Protein AF-A0A929ZGB5-F1 (afdb_monomer)

Sequence (263 aa):
GFGTADCIVISEDTLHIIDLKYGKGIKVEAEGNPQLRLYALGALAEFGVLYDVKHVKMTIFQPRLNHYSTAEMERADLEAWAAAEVVPAAQAADSGNGEFKPGEHCRWCRAKAICRARAEGNLALAQLEFKKAPELAPEEIAEILEKGKDLAAWVKDLEEWASAQLKAGEAVPGLKLVAGRGRRTFSDPEAAATTATLAGFDAFEQKPRSLSALEKAMGKKKFSEILGCFVTKTTGEPQLVAASDPRQAWNPVTPESEFTKEN

Foldseek 3Di:
DDDDFPDWDDDAQEIETEHEDADQPDDDAFPPDVNQLVVVVVCCVVCVVVHNHFKYKYWYDHVNVVDIHIDMDTPVVSVVCCVPPVVVQVVCVVVVNHDDDDDPCLVVDPCSLPDPVNVVVLVVVVVPDDDDDPDDDPVRVLVCVVVVVVVVVSVVVVVVVQVVCQVVVHDDPPDHDDDDPDDDDDPDLVVVCVVCVVVVHRSDDDDDDDLVVCCVVCPVVSCCVPCVVVDDDDDDDDDDDHPPPPDDDDDDDDPVNVVPPDD

pLDDT: mean 82.45, std 13.63, range [35.72, 98.25]

Structure (mmCIF, N/CA/C/O backbone):
data_AF-A0A929ZGB5-F1
#
_entry.id   AF-A0A929ZGB5-F1
#
loop_
_atom_site.group_PDB
_atom_site.id
_atom_site.type_symbol
_atom_site.label_atom_id
_atom_site.label_alt_id
_atom_site.label_comp_id
_atom_site.label_asym_id
_atom_site.label_entity_id
_atom_site.label_seq_id
_atom_site.pdbx_PDB_ins_code
_atom_site.Cartn_x
_atom_site.Cartn_y
_atom_site.Cartn_z
_atom_site.occupancy
_atom_site.B_iso_or_equiv
_atom_site.auth_seq_id
_atom_site.auth_comp_id
_atom_site.auth_asym_id
_atom_site.auth_atom_id
_atom_site.pdbx_PDB_model_num
ATOM 1 N N . GLY A 1 1 ? -19.630 -8.742 4.186 1.00 60.91 1 GLY A N 1
ATOM 2 C CA . GLY A 1 1 ? -18.299 -9.233 3.763 1.00 60.91 1 GLY A CA 1
ATOM 3 C C . GLY A 1 1 ? -17.897 -10.436 4.600 1.00 60.91 1 GLY A C 1
ATOM 4 O O . GLY A 1 1 ? -18.609 -10.744 5.544 1.00 60.91 1 GLY A O 1
ATOM 5 N N . PHE A 1 2 ? -16.790 -11.104 4.266 1.00 75.56 2 PHE A N 1
ATOM 6 C CA . PHE A 1 2 ? -16.241 -12.236 5.028 1.00 75.56 2 PHE A CA 1
ATOM 7 C C . PHE A 1 2 ? -14.797 -11.929 5.443 1.00 75.56 2 PHE A C 1
ATOM 9 O O . PHE A 1 2 ? -14.055 -11.317 4.673 1.00 75.56 2 PHE A O 1
ATOM 16 N N . GLY A 1 3 ? -14.409 -12.346 6.644 1.00 82.50 3 GLY A N 1
ATOM 17 C CA . GLY A 1 3 ? -13.063 -12.188 7.187 1.00 82.50 3 GLY A CA 1
ATOM 18 C C . GLY A 1 3 ? -12.785 -13.263 8.233 1.00 82.50 3 GLY A C 1
ATOM 19 O O . GLY A 1 3 ? -13.711 -13.892 8.741 1.00 82.50 3 GLY A O 1
ATOM 20 N N . THR A 1 4 ? -11.512 -13.493 8.537 1.00 87.50 4 THR A N 1
ATOM 21 C CA . THR A 1 4 ? -11.089 -14.507 9.508 1.00 87.50 4 THR A CA 1
ATOM 22 C C . THR A 1 4 ? -10.018 -13.900 10.397 1.00 87.50 4 THR A C 1
ATOM 24 O O . THR A 1 4 ? -9.015 -13.402 9.892 1.00 87.50 4 THR A O 1
ATOM 27 N N . ALA A 1 5 ? -10.256 -13.913 11.707 1.00 90.12 5 ALA A N 1
ATOM 28 C CA . ALA A 1 5 ? -9.243 -13.553 12.689 1.00 90.12 5 ALA A CA 1
ATOM 29 C C . ALA A 1 5 ? -8.287 -14.737 12.896 1.00 90.12 5 ALA A C 1
ATOM 31 O O . ALA A 1 5 ? -8.737 -15.883 12.931 1.00 90.12 5 ALA A O 1
ATOM 32 N N . ASP A 1 6 ? -6.990 -14.468 13.057 1.00 93.12 6 ASP A N 1
ATOM 33 C CA . ASP A 1 6 ? -5.994 -15.528 13.272 1.00 93.12 6 ASP A CA 1
ATOM 34 C C . ASP A 1 6 ? -6.113 -16.151 14.668 1.00 93.12 6 ASP A C 1
ATOM 36 O O . ASP A 1 6 ? -5.961 -17.361 14.836 1.00 93.12 6 ASP A O 1
ATOM 40 N N . CYS A 1 7 ? -6.376 -15.324 15.682 1.00 96.44 7 CYS A N 1
ATOM 41 C CA . CYS A 1 7 ? -6.566 -15.765 17.054 1.00 96.44 7 CYS A CA 1
ATOM 42 C C . CYS A 1 7 ? -7.536 -14.836 17.793 1.00 96.44 7 CYS A C 1
ATOM 44 O O . CYS A 1 7 ? -7.450 -13.608 17.698 1.00 96.44 7 CYS A O 1
ATOM 46 N N . ILE A 1 8 ? -8.456 -15.452 18.532 1.00 96.88 8 ILE A N 1
ATOM 47 C CA . ILE A 1 8 ? -9.440 -14.791 19.385 1.00 96.88 8 ILE A CA 1
ATOM 48 C C . ILE A 1 8 ? -9.293 -15.389 20.780 1.00 96.88 8 ILE A C 1
ATOM 50 O O . ILE A 1 8 ? -9.346 -16.609 20.944 1.00 96.88 8 ILE A O 1
ATOM 54 N N . VAL A 1 9 ? -9.129 -14.532 21.780 1.00 97.00 9 VAL A N 1
ATOM 55 C CA . VAL A 1 9 ? -9.104 -14.911 23.193 1.00 97.00 9 VAL A CA 1
ATOM 56 C C . VAL A 1 9 ? -10.174 -14.101 23.907 1.00 97.00 9 VAL A C 1
ATOM 58 O O . VAL A 1 9 ? -10.238 -12.890 23.740 1.00 97.00 9 VAL A O 1
ATOM 61 N N . ILE A 1 10 ? -11.020 -14.753 24.699 1.00 96.44 10 ILE A N 1
ATOM 62 C CA . ILE A 1 10 ? -11.992 -14.071 25.557 1.00 96.44 10 ILE A CA 1
ATOM 63 C C . ILE A 1 10 ? -11.665 -14.453 26.992 1.00 96.44 10 ILE A C 1
ATOM 65 O O . ILE A 1 10 ? -11.579 -15.639 27.316 1.00 96.44 10 ILE A O 1
ATOM 69 N N . SER A 1 11 ? -11.447 -13.448 27.831 1.00 94.75 11 SER A N 1
ATOM 70 C CA . SER A 1 11 ? -11.154 -13.622 29.249 1.00 94.75 11 SER A CA 1
ATOM 71 C C . SER A 1 11 ? -11.925 -12.581 30.039 1.00 94.75 11 SER A C 1
ATOM 73 O O . SER A 1 11 ? -11.740 -11.388 29.815 1.00 94.75 11 SER A O 1
ATOM 75 N N . GLU A 1 12 ? -12.761 -13.039 30.971 1.00 92.12 12 GLU A N 1
ATOM 76 C CA . GLU A 1 12 ? -13.622 -12.180 31.792 1.00 92.12 12 GLU A CA 1
ATOM 77 C C . GLU A 1 12 ? -14.474 -11.235 30.924 1.00 92.12 12 GLU A C 1
ATOM 79 O O . GLU A 1 12 ? -15.308 -11.710 30.152 1.00 92.12 12 GLU A O 1
ATOM 84 N N . ASP A 1 13 ? -14.260 -9.924 31.034 1.00 95.94 13 ASP A N 1
ATOM 85 C CA . ASP A 1 13 ? -14.959 -8.888 30.272 1.00 95.94 13 ASP A CA 1
ATOM 86 C C . ASP A 1 13 ? -14.165 -8.389 29.049 1.00 95.94 13 ASP A C 1
ATOM 88 O O . ASP A 1 13 ? -14.534 -7.388 28.433 1.00 95.94 13 ASP A O 1
ATOM 92 N N . THR A 1 14 ? -13.070 -9.061 28.689 1.00 97.62 14 THR A N 1
ATOM 93 C CA . THR A 1 14 ? -12.150 -8.611 27.642 1.00 97.62 14 THR A CA 1
ATOM 94 C C . THR A 1 14 ? -12.122 -9.577 26.460 1.00 97.62 14 THR A C 1
ATOM 96 O O . THR A 1 14 ? -11.803 -10.762 26.595 1.00 97.62 14 THR A O 1
ATOM 99 N N . LEU A 1 15 ? -12.393 -9.045 25.268 1.00 98.12 15 LEU A N 1
ATOM 100 C CA . LEU A 1 15 ? -12.177 -9.713 23.985 1.00 98.12 15 LEU A CA 1
ATOM 101 C C . LEU A 1 15 ? -10.824 -9.285 23.416 1.00 98.12 15 LEU A C 1
ATOM 103 O O . LEU A 1 15 ? -10.595 -8.103 23.189 1.00 98.12 15 LEU A O 1
ATOM 107 N N . HIS A 1 16 ? -9.947 -10.237 23.120 1.00 98.12 16 HIS A N 1
ATOM 108 C CA . HIS A 1 16 ? -8.625 -9.991 22.558 1.00 98.12 16 HIS A CA 1
ATOM 109 C C . HIS A 1 16 ? -8.488 -10.620 21.172 1.00 98.12 16 HIS A C 1
ATOM 111 O O . HIS A 1 16 ? -8.516 -11.839 21.012 1.00 98.12 16 HIS A O 1
ATOM 117 N N . ILE A 1 17 ? -8.309 -9.771 20.164 1.00 98.06 17 ILE A N 1
ATOM 118 C CA . ILE A 1 17 ? -7.975 -10.167 18.796 1.00 98.06 17 ILE A CA 1
ATOM 119 C C . ILE A 1 17 ? -6.463 -10.091 18.606 1.00 98.06 17 ILE A C 1
ATOM 121 O O . ILE A 1 17 ? -5.852 -9.057 18.882 1.00 98.06 17 ILE A O 1
ATOM 125 N N . ILE A 1 18 ? -5.864 -11.158 18.082 1.00 97.56 18 ILE A N 1
ATOM 126 C CA . ILE A 1 18 ? -4.447 -11.191 17.715 1.00 97.56 18 ILE A CA 1
ATOM 127 C C . ILE A 1 18 ? -4.346 -11.567 16.236 1.00 97.56 18 ILE A C 1
ATOM 129 O O . ILE A 1 18 ? -4.828 -12.621 15.825 1.00 97.56 18 ILE A O 1
ATOM 133 N N . ASP A 1 19 ? -3.707 -10.706 15.447 1.00 97.06 19 ASP A N 1
ATOM 134 C CA . ASP A 1 19 ? -3.496 -10.887 14.008 1.00 97.06 19 ASP A CA 1
ATOM 135 C C . ASP A 1 19 ? -1.995 -10.986 13.699 1.00 97.06 19 ASP A C 1
ATOM 137 O O . ASP A 1 19 ? -1.174 -10.155 14.113 1.00 97.06 19 ASP A O 1
ATOM 141 N N . LEU A 1 20 ? -1.630 -12.042 12.978 1.00 95.19 20 LEU A N 1
ATOM 142 C CA . LEU A 1 20 ? -0.269 -12.347 12.578 1.00 95.19 20 LEU A CA 1
ATOM 143 C C . LEU A 1 20 ? 0.020 -11.705 11.217 1.00 95.19 20 LEU A C 1
ATOM 145 O O . LEU A 1 20 ? -0.455 -12.149 10.171 1.00 95.19 20 LEU A O 1
ATOM 149 N N . LYS A 1 21 ? 0.934 -10.730 11.187 1.00 93.00 21 LYS A N 1
ATOM 150 C CA . LYS A 1 21 ? 1.461 -10.193 9.921 1.00 93.00 21 LYS A CA 1
ATOM 151 C C . LYS A 1 21 ? 2.880 -10.681 9.666 1.00 93.00 21 LYS A C 1
ATOM 153 O O . LYS A 1 21 ? 3.830 -10.326 10.359 1.00 93.00 21 LYS A O 1
ATOM 158 N N . TYR A 1 22 ? 3.048 -11.429 8.576 1.00 91.12 22 TYR A N 1
ATOM 159 C CA . TYR A 1 22 ? 4.336 -12.024 8.194 1.00 91.12 22 TYR A CA 1
ATOM 160 C C . TYR A 1 22 ? 5.137 -11.218 7.147 1.00 91.12 22 TYR A C 1
ATOM 162 O O . TYR A 1 22 ? 6.173 -11.676 6.651 1.00 91.12 22 TYR A O 1
ATOM 170 N N . GLY A 1 23 ? 4.671 -10.017 6.787 1.00 85.12 23 GLY A N 1
ATOM 171 C CA . GLY A 1 23 ? 5.360 -9.108 5.864 1.00 85.12 23 GLY A CA 1
ATOM 172 C C . GLY A 1 23 ? 6.739 -8.663 6.378 1.00 85.12 23 GLY A C 1
ATOM 173 O O . GLY A 1 23 ? 6.965 -8.584 7.581 1.00 85.12 23 GLY A O 1
ATOM 174 N N . LYS A 1 24 ? 7.682 -8.384 5.463 1.00 79.88 24 LYS A N 1
ATOM 175 C CA . LYS A 1 24 ? 9.088 -8.043 5.792 1.00 79.88 24 LYS A CA 1
ATOM 176 C C . LYS A 1 24 ? 9.460 -6.565 5.613 1.00 79.88 24 LYS A C 1
ATOM 178 O O . LYS A 1 24 ? 10.624 -6.242 5.796 1.00 79.88 24 LYS A O 1
ATOM 183 N N . GLY A 1 25 ? 8.526 -5.705 5.201 1.00 80.00 25 GLY A N 1
ATOM 184 C CA . GLY A 1 25 ? 8.866 -4.346 4.751 1.00 80.00 25 GLY A CA 1
ATOM 185 C C . GLY A 1 25 ? 7.949 -3.223 5.220 1.00 80.00 25 GLY A C 1
ATOM 186 O O . GLY A 1 25 ? 8.315 -2.069 5.054 1.00 80.00 25 GLY A O 1
ATOM 187 N N . ILE A 1 26 ? 6.781 -3.528 5.794 1.00 85.31 26 ILE A N 1
ATOM 188 C CA . ILE A 1 26 ? 5.840 -2.509 6.273 1.00 85.31 26 ILE A CA 1
ATOM 189 C C . ILE A 1 26 ? 5.445 -2.862 7.702 1.00 85.31 26 ILE A C 1
ATOM 191 O O . ILE A 1 26 ? 4.964 -3.970 7.972 1.00 85.31 26 ILE A O 1
ATOM 195 N N . LYS A 1 27 ? 5.691 -1.913 8.604 1.00 91.38 27 LYS A N 1
ATOM 196 C CA . LYS A 1 27 ? 5.235 -1.957 9.989 1.00 91.38 27 LYS A CA 1
ATOM 197 C C . LYS A 1 27 ? 3.733 -1.660 10.011 1.00 91.38 27 LYS A C 1
ATOM 199 O O . LYS A 1 27 ? 3.290 -0.736 9.337 1.00 91.38 27 LYS A O 1
ATOM 204 N N . VAL A 1 28 ? 2.963 -2.461 10.738 1.00 92.12 28 VAL A N 1
ATOM 205 C CA . VAL A 1 28 ? 1.508 -2.316 10.871 1.00 92.12 28 VAL A CA 1
ATOM 206 C C . VAL A 1 28 ? 1.194 -2.078 12.339 1.00 92.12 28 VAL A C 1
ATOM 208 O O . VAL A 1 28 ? 1.556 -2.894 13.183 1.00 92.12 28 VAL A O 1
ATOM 211 N N . GLU A 1 29 ? 0.534 -0.964 12.632 1.00 96.00 29 GLU A N 1
ATOM 212 C CA . GLU A 1 29 ? 0.129 -0.601 13.989 1.00 96.00 29 GLU A CA 1
ATOM 213 C C . GLU A 1 29 ? -1.268 -1.143 14.316 1.00 96.00 29 GLU A C 1
ATOM 215 O O . GLU A 1 29 ? -2.101 -1.325 13.420 1.00 96.00 29 GLU A O 1
ATOM 220 N N . ALA A 1 30 ? -1.510 -1.422 15.600 1.00 96.25 30 ALA A N 1
ATOM 221 C CA . ALA A 1 30 ? -2.830 -1.803 16.102 1.00 96.25 30 ALA A CA 1
ATOM 222 C C . ALA A 1 30 ? -3.731 -0.582 16.345 1.00 96.25 30 ALA A C 1
ATOM 224 O O . ALA A 1 30 ? -4.947 -0.671 16.167 1.00 96.25 30 ALA A O 1
ATOM 225 N N . GLU A 1 31 ? -3.136 0.555 16.709 1.00 94.94 31 GLU A N 1
ATOM 226 C CA . GLU A 1 31 ? -3.855 1.801 16.964 1.00 94.94 31 GLU A CA 1
ATOM 227 C C . GLU A 1 31 ? -4.632 2.248 15.721 1.00 94.94 31 GLU A C 1
ATOM 229 O O . GLU A 1 31 ? -4.091 2.290 14.614 1.00 94.94 31 GLU A O 1
ATOM 234 N N . GLY A 1 32 ? -5.922 2.542 15.893 1.00 92.69 32 GLY A N 1
ATOM 235 C CA . GLY A 1 32 ? -6.787 2.971 14.791 1.00 92.69 32 GLY A CA 1
ATOM 236 C C . GLY A 1 32 ? -6.991 1.950 13.664 1.00 92.69 32 GLY A C 1
ATOM 237 O O . GLY A 1 32 ? -7.543 2.321 12.632 1.00 92.69 32 GLY A O 1
ATOM 238 N N . ASN A 1 33 ? -6.565 0.689 13.812 1.00 95.38 33 ASN A N 1
ATOM 239 C CA . ASN A 1 33 ? -6.547 -0.273 12.711 1.00 95.38 33 ASN A CA 1
ATOM 240 C C . ASN A 1 33 ? -7.960 -0.795 12.364 1.00 95.38 33 ASN A C 1
ATOM 242 O O . ASN A 1 33 ? -8.522 -1.585 13.132 1.00 95.38 33 ASN A O 1
ATOM 246 N N . PRO A 1 34 ? -8.531 -0.451 11.189 1.00 94.12 34 PRO A N 1
ATOM 247 C CA . PRO A 1 34 ? -9.902 -0.841 10.857 1.00 94.12 34 PRO A CA 1
ATOM 248 C C . PRO A 1 34 ? -10.075 -2.354 10.684 1.00 94.12 34 PRO A C 1
ATOM 250 O O . PRO A 1 34 ? -11.152 -2.878 10.947 1.00 94.12 34 PRO A O 1
ATOM 253 N N . GLN A 1 35 ? -9.026 -3.079 10.270 1.00 94.38 35 GLN A N 1
ATOM 254 C CA . GLN A 1 35 ? -9.095 -4.532 10.091 1.00 94.38 35 GLN A CA 1
ATOM 255 C C . GLN A 1 35 ? -9.306 -5.244 11.431 1.00 94.38 35 GLN A C 1
ATOM 257 O O . GLN A 1 35 ? -10.190 -6.092 11.536 1.00 94.38 35 GLN A O 1
ATOM 262 N N . LEU A 1 36 ? -8.529 -4.881 12.457 1.00 96.88 36 LEU A N 1
ATOM 263 C CA . LEU A 1 36 ? -8.673 -5.474 13.789 1.00 96.88 36 LEU A CA 1
ATOM 264 C C . LEU A 1 36 ? -10.025 -5.139 14.414 1.00 96.88 36 LEU A C 1
ATOM 266 O O . LEU A 1 36 ? -10.661 -6.017 14.991 1.00 96.88 36 LEU A O 1
ATOM 270 N N . ARG A 1 37 ? -10.496 -3.901 14.232 1.00 97.19 37 ARG A N 1
ATOM 271 C CA . ARG A 1 37 ? -11.821 -3.474 14.697 1.00 97.19 37 ARG A CA 1
ATOM 272 C C . ARG A 1 37 ? -12.943 -4.279 14.040 1.00 97.19 37 ARG A C 1
ATOM 274 O O . ARG A 1 37 ? -13.855 -4.727 14.727 1.00 97.19 37 ARG A O 1
ATOM 281 N N . LEU A 1 38 ? -12.858 -4.536 12.732 1.00 96.75 38 LEU A N 1
ATOM 282 C CA . LEU A 1 38 ? -13.819 -5.394 12.026 1.00 96.75 38 LEU A CA 1
ATOM 283 C C . LEU A 1 38 ? -13.787 -6.843 12.527 1.00 96.75 38 LEU A C 1
ATOM 285 O O . LEU A 1 38 ? -14.841 -7.463 12.659 1.00 96.75 38 LEU A O 1
ATOM 289 N N . TYR A 1 39 ? -12.607 -7.383 12.836 1.00 96.69 39 TYR A N 1
ATOM 290 C CA . TYR A 1 39 ? -12.498 -8.706 13.454 1.00 96.69 39 TYR A CA 1
ATOM 291 C C . TYR A 1 39 ? -13.102 -8.742 14.854 1.00 96.69 39 TYR A C 1
ATOM 293 O O . TYR A 1 39 ? -13.822 -9.687 15.168 1.00 96.69 39 TYR A O 1
ATOM 301 N N . ALA A 1 40 ? -12.871 -7.710 15.665 1.00 96.88 40 ALA A N 1
ATOM 302 C CA . ALA A 1 40 ? -13.483 -7.594 16.979 1.00 96.88 40 ALA A CA 1
ATOM 303 C C . ALA A 1 40 ? -15.015 -7.522 16.886 1.00 96.88 40 ALA A C 1
ATOM 305 O O . ALA A 1 40 ? -15.693 -8.238 17.613 1.00 96.88 40 ALA A O 1
ATOM 306 N N . LEU A 1 41 ? -15.567 -6.751 15.943 1.00 96.12 41 LEU A N 1
ATOM 307 C CA . LEU A 1 41 ? -17.011 -6.714 15.683 1.00 96.12 41 LEU A CA 1
ATOM 308 C C . LEU A 1 41 ? -17.560 -8.083 15.268 1.00 96.12 41 LEU A C 1
ATOM 310 O O . LEU A 1 41 ? -18.601 -8.502 15.767 1.00 96.12 41 LEU A O 1
ATOM 314 N N . GLY A 1 42 ? -16.855 -8.798 14.387 1.00 94.94 42 GLY A N 1
ATOM 315 C CA . GLY A 1 42 ? -17.234 -10.157 13.995 1.00 94.94 42 GLY A CA 1
ATOM 316 C C . GLY A 1 42 ? -17.225 -11.128 15.179 1.00 94.94 42 GLY A C 1
ATOM 317 O O . GLY A 1 42 ? -18.166 -11.894 15.359 1.00 94.94 42 GLY A O 1
ATOM 318 N N . ALA A 1 43 ? -16.202 -11.051 16.030 1.00 95.50 43 ALA A N 1
ATOM 319 C CA . ALA A 1 43 ? -16.108 -11.867 17.234 1.00 95.50 43 ALA A CA 1
ATOM 320 C C . ALA A 1 43 ? -17.181 -11.505 18.277 1.00 95.50 43 ALA A C 1
ATOM 322 O O . ALA A 1 43 ? -17.727 -12.399 18.915 1.00 95.50 43 ALA A O 1
ATOM 323 N N . LEU A 1 44 ? -17.534 -10.224 18.429 1.00 95.44 44 LEU A N 1
ATOM 324 C CA . LEU A 1 44 ? -18.650 -9.789 19.276 1.00 95.44 44 LEU A CA 1
ATOM 325 C C . LEU A 1 44 ? -19.998 -10.284 18.745 1.00 95.44 44 LEU A C 1
ATOM 327 O O . LEU A 1 44 ? -20.849 -10.674 19.539 1.00 95.44 44 LEU A O 1
ATOM 331 N N . ALA A 1 45 ? -20.194 -10.301 17.426 1.00 93.38 45 ALA A N 1
ATOM 332 C CA . ALA A 1 45 ? -21.416 -10.832 16.829 1.00 93.38 45 ALA A CA 1
ATOM 333 C C . ALA A 1 45 ? -21.581 -12.339 17.094 1.00 93.38 45 ALA A C 1
ATOM 335 O O . ALA A 1 45 ? -22.692 -12.789 17.361 1.00 93.38 45 ALA A O 1
ATOM 336 N N . GLU A 1 46 ? -20.482 -13.099 17.064 1.00 92.75 46 GLU A N 1
ATOM 337 C CA . GLU A 1 46 ? -20.495 -14.550 17.285 1.00 92.75 46 GLU A CA 1
ATOM 338 C C . GLU A 1 46 ? -20.549 -14.924 18.778 1.00 92.75 46 GLU A C 1
ATOM 340 O O . GLU A 1 46 ? -21.323 -15.786 19.191 1.00 92.75 46 GLU A O 1
ATOM 345 N N . PHE A 1 47 ? -19.734 -14.269 19.612 1.00 92.69 47 PHE A N 1
ATOM 346 C CA . PHE A 1 47 ? -19.499 -14.674 21.003 1.00 92.69 47 PHE A CA 1
ATOM 347 C C . PHE A 1 47 ? -20.045 -13.690 22.044 1.00 92.69 47 PHE A C 1
ATOM 349 O O . PHE A 1 47 ? -20.186 -14.056 23.209 1.00 92.69 47 PHE A O 1
ATOM 356 N N . GLY A 1 48 ? -20.385 -12.457 21.669 1.00 87.44 48 GLY A N 1
ATOM 357 C CA . GLY A 1 48 ? -20.787 -11.399 22.607 1.00 87.44 48 GLY A CA 1
ATOM 358 C C . GLY A 1 48 ? -22.135 -11.623 23.297 1.00 87.44 48 GLY A C 1
ATOM 359 O O . GLY A 1 48 ? -22.457 -10.904 24.237 1.00 87.44 48 GLY A O 1
ATOM 360 N N . VAL A 1 49 ? -22.921 -12.614 22.861 1.00 89.44 49 VAL A N 1
ATOM 361 C CA . VAL A 1 49 ? -24.123 -13.082 23.580 1.00 89.44 49 VAL A CA 1
ATOM 362 C C . VAL A 1 49 ? -23.754 -14.019 24.737 1.00 89.44 49 VAL A C 1
ATOM 364 O O . VAL A 1 49 ? -24.491 -14.114 25.715 1.00 89.44 49 VAL A O 1
ATOM 367 N N . LEU A 1 50 ? -22.619 -14.716 24.636 1.00 92.12 50 LEU A N 1
ATOM 368 C CA . LEU A 1 50 ? -22.153 -15.685 25.631 1.00 92.12 50 LEU A CA 1
ATOM 369 C C . LEU A 1 50 ? -21.309 -15.037 26.735 1.00 92.12 50 LEU A C 1
ATOM 371 O O . LEU A 1 50 ? -21.233 -15.578 27.837 1.00 92.12 50 LEU A O 1
ATOM 375 N N . TYR A 1 51 ? -20.681 -13.896 26.445 1.00 92.81 51 TYR A N 1
ATOM 376 C CA . TYR A 1 51 ? -19.750 -13.210 27.339 1.00 92.81 51 TYR A CA 1
ATOM 377 C C . TYR A 1 51 ? -20.119 -11.730 27.487 1.00 92.81 51 TYR A C 1
ATOM 379 O O . TYR A 1 51 ? -20.379 -11.053 26.493 1.00 92.81 51 TYR A O 1
ATOM 387 N N . ASP A 1 52 ? -20.079 -11.211 28.720 1.00 94.31 52 ASP A N 1
ATOM 388 C CA . ASP A 1 52 ? -20.286 -9.785 29.029 1.00 94.31 52 ASP A CA 1
ATOM 389 C C . ASP A 1 52 ? -19.025 -8.967 28.703 1.00 94.31 52 ASP A C 1
ATOM 391 O O . ASP A 1 52 ? -18.340 -8.447 29.582 1.00 94.31 52 ASP A O 1
ATOM 395 N N . VAL A 1 53 ? -18.668 -8.918 27.416 1.00 96.88 53 VAL A N 1
ATOM 396 C CA . VAL A 1 53 ? -17.492 -8.185 26.939 1.00 96.88 53 VAL A CA 1
ATOM 397 C C . VAL A 1 53 ? -17.734 -6.682 27.064 1.00 96.88 53 VAL A C 1
ATOM 399 O O . VAL A 1 53 ? -18.691 -6.161 26.487 1.00 96.88 53 VAL A O 1
ATOM 402 N N . LYS A 1 54 ? -16.820 -5.998 27.752 1.00 97.44 54 LYS A N 1
ATOM 403 C CA . LYS A 1 54 ? -16.766 -4.541 27.939 1.00 97.44 54 LYS A CA 1
ATOM 404 C C . LYS A 1 54 ? -15.555 -3.930 27.253 1.00 97.44 54 LYS A C 1
ATOM 406 O O . LYS A 1 54 ? -15.690 -2.899 26.606 1.00 97.44 54 LYS A O 1
ATOM 411 N N . HIS A 1 55 ? -14.419 -4.619 27.296 1.00 97.81 55 HIS A N 1
ATOM 412 C CA . HIS A 1 55 ? -13.162 -4.132 26.742 1.00 97.81 55 HIS A CA 1
ATOM 413 C C . HIS A 1 55 ? -12.751 -4.948 25.516 1.00 97.81 55 HIS A C 1
ATOM 415 O O . HIS A 1 55 ? -12.918 -6.170 25.457 1.00 97.81 55 HIS A O 1
ATOM 421 N N . VAL A 1 56 ? -12.181 -4.270 24.525 1.00 98.12 56 VAL A N 1
ATOM 422 C CA . VAL A 1 56 ? -11.642 -4.890 23.318 1.00 98.12 56 VAL A CA 1
ATOM 423 C C . VAL A 1 56 ? -10.160 -4.576 23.219 1.00 98.12 56 VAL A C 1
ATOM 425 O O . VAL A 1 56 ? -9.752 -3.422 23.112 1.00 98.12 56 VAL A O 1
ATOM 428 N N . LYS A 1 57 ? -9.354 -5.631 23.196 1.00 98.25 57 LYS A N 1
ATOM 429 C CA . LYS A 1 57 ? -7.912 -5.598 22.992 1.00 98.25 57 LYS A CA 1
ATOM 430 C C . LYS A 1 57 ? -7.576 -6.108 21.599 1.00 98.25 57 LYS A C 1
ATOM 432 O O . LYS A 1 57 ? -8.122 -7.103 21.129 1.00 98.25 57 LYS A O 1
ATOM 437 N N . MET A 1 58 ? -6.664 -5.437 20.917 1.00 98.25 58 MET A N 1
ATOM 438 C CA . MET A 1 58 ? -6.316 -5.725 19.530 1.00 98.25 58 MET A CA 1
ATOM 439 C C . MET A 1 58 ? -4.805 -5.684 19.376 1.00 98.25 58 MET A C 1
ATOM 441 O O . MET A 1 58 ? -4.186 -4.658 19.641 1.00 98.25 58 MET A O 1
ATOM 445 N N . THR A 1 59 ? -4.204 -6.785 18.935 1.00 98.06 59 THR A N 1
ATOM 446 C CA . THR A 1 59 ? -2.753 -6.908 18.791 1.00 98.06 59 THR A CA 1
ATOM 447 C C . THR A 1 59 ? -2.371 -7.275 17.364 1.00 98.06 59 THR A C 1
ATOM 449 O O . THR A 1 59 ? -2.845 -8.267 16.814 1.00 98.06 59 THR A O 1
ATOM 452 N N . ILE A 1 60 ? -1.435 -6.512 16.801 1.00 97.69 60 ILE A N 1
ATOM 453 C CA . ILE A 1 60 ? -0.643 -6.930 15.646 1.00 97.69 60 ILE A CA 1
ATOM 454 C C . ILE A 1 60 ? 0.629 -7.606 16.150 1.00 97.69 60 ILE A C 1
ATOM 456 O O . ILE A 1 60 ? 1.401 -7.014 16.911 1.00 97.69 60 ILE A O 1
ATOM 460 N N . PHE A 1 61 ? 0.898 -8.811 15.652 1.00 96.25 61 PHE A N 1
ATOM 461 C CA . PHE A 1 61 ? 2.151 -9.519 15.886 1.00 96.25 61 PHE A CA 1
ATOM 462 C C . PHE A 1 61 ? 2.946 -9.678 14.580 1.00 96.25 61 PHE A C 1
ATOM 464 O O . PHE A 1 61 ? 2.505 -10.348 13.643 1.00 96.25 61 PHE A O 1
ATOM 471 N N . GLN A 1 62 ? 4.137 -9.068 14.507 1.00 96.44 62 GLN A N 1
ATOM 472 C CA . GLN A 1 62 ? 5.043 -9.134 13.350 1.00 96.44 62 GLN A CA 1
ATOM 473 C C . GLN A 1 62 ? 6.420 -9.697 13.744 1.00 96.44 62 GLN A C 1
ATOM 475 O O . GLN A 1 62 ? 7.397 -8.949 13.877 1.00 96.44 62 GLN A O 1
ATOM 480 N N . PRO A 1 63 ? 6.563 -11.028 13.874 1.00 94.06 63 PRO A N 1
ATOM 481 C CA . PRO A 1 63 ? 7.787 -11.638 14.400 1.00 94.06 63 PRO A CA 1
ATOM 482 C C . PRO A 1 63 ? 9.026 -11.337 13.546 1.00 94.06 63 PRO A C 1
ATOM 484 O O . PRO A 1 63 ? 10.122 -11.151 14.063 1.00 94.06 63 PRO A O 1
ATOM 487 N N . ARG A 1 64 ? 8.862 -11.220 12.221 1.00 94.44 64 ARG A N 1
ATOM 488 C CA . ARG A 1 64 ? 9.964 -10.941 11.281 1.00 94.44 64 ARG A CA 1
ATOM 489 C C . ARG A 1 64 ? 10.539 -9.529 11.381 1.00 94.44 64 ARG A C 1
ATOM 491 O O . ARG A 1 64 ? 11.616 -9.300 10.839 1.00 94.44 64 ARG A O 1
ATOM 498 N N . LEU A 1 65 ? 9.822 -8.611 12.023 1.00 92.12 65 LEU A N 1
ATOM 499 C CA . LEU A 1 65 ? 10.267 -7.244 12.295 1.00 92.12 65 LEU A CA 1
ATOM 500 C C . LEU A 1 65 ? 10.571 -7.029 13.783 1.00 92.12 65 LEU A C 1
ATOM 502 O O . LEU A 1 65 ? 10.840 -5.902 14.181 1.00 92.12 65 LEU A O 1
ATOM 506 N N . ASN A 1 66 ? 10.505 -8.091 14.598 1.00 92.94 66 ASN A N 1
ATOM 507 C CA . ASN A 1 66 ? 10.531 -8.011 16.057 1.00 92.94 66 ASN A CA 1
ATOM 508 C C . ASN A 1 66 ? 9.577 -6.926 16.595 1.00 92.94 66 ASN A C 1
ATOM 510 O O . ASN A 1 66 ? 9.934 -6.138 17.467 1.00 92.94 66 ASN A O 1
ATOM 514 N N . HIS A 1 67 ? 8.382 -6.846 16.000 1.00 93.69 67 HIS A N 1
ATOM 515 C CA . HIS A 1 67 ? 7.414 -5.792 16.265 1.00 93.69 67 HIS A CA 1
ATOM 516 C C . HIS A 1 67 ? 6.100 -6.376 16.789 1.00 93.69 67 HIS A C 1
ATOM 518 O O . HIS A 1 67 ? 5.551 -7.320 16.217 1.00 93.69 67 HIS A O 1
ATOM 524 N N . TYR A 1 68 ? 5.599 -5.780 17.866 1.00 94.69 68 TYR A N 1
ATOM 525 C CA . TYR A 1 68 ? 4.289 -6.028 18.446 1.00 94.69 68 TYR A CA 1
ATOM 526 C C . TYR A 1 68 ? 3.648 -4.677 18.768 1.00 94.69 68 TYR A C 1
ATOM 528 O O . TYR A 1 68 ? 4.300 -3.794 19.323 1.00 94.69 68 TYR A O 1
ATOM 536 N N . SER A 1 69 ? 2.380 -4.519 18.409 1.00 97.56 69 SER A N 1
ATOM 537 C CA . SER A 1 69 ? 1.603 -3.303 18.662 1.00 97.56 69 SER A CA 1
ATOM 538 C C . SER A 1 69 ? 0.253 -3.723 19.206 1.00 97.56 69 SER A C 1
ATOM 540 O O . SER A 1 69 ? -0.331 -4.686 18.711 1.00 97.56 69 SER A O 1
ATOM 542 N N . THR A 1 70 ? -0.205 -3.072 20.269 1.00 98.00 70 THR A N 1
ATOM 543 C CA . THR A 1 70 ? -1.469 -3.398 20.931 1.00 98.00 70 THR A CA 1
ATOM 544 C C . THR A 1 70 ? -2.235 -2.122 21.210 1.00 98.00 70 THR A C 1
ATOM 546 O O . THR A 1 70 ? -1.654 -1.168 21.717 1.00 98.00 70 THR A O 1
ATOM 549 N N . ALA A 1 71 ? -3.519 -2.139 20.881 1.00 97.94 71 ALA A N 1
ATOM 550 C CA . ALA A 1 71 ? -4.466 -1.079 21.172 1.00 97.94 71 ALA A CA 1
ATOM 551 C C . ALA A 1 71 ? -5.641 -1.654 21.965 1.00 97.94 71 ALA A C 1
ATOM 553 O O . ALA A 1 71 ? -5.995 -2.829 21.811 1.00 97.94 71 ALA A O 1
ATOM 554 N N . GLU A 1 72 ? -6.230 -0.822 22.812 1.00 97.81 72 GLU A N 1
ATOM 555 C CA . GLU A 1 72 ? -7.368 -1.162 23.660 1.00 97.81 72 GLU A CA 1
ATOM 556 C C . GLU A 1 72 ? -8.448 -0.095 23.488 1.00 97.81 72 GLU A C 1
ATOM 558 O O . GLU A 1 72 ? -8.140 1.080 23.285 1.00 97.81 72 GLU A O 1
ATOM 563 N N . MET A 1 73 ? -9.710 -0.508 23.521 1.00 98.06 73 MET A N 1
ATOM 564 C CA . MET A 1 73 ? -10.851 0.401 23.484 1.00 98.06 73 MET A CA 1
ATOM 565 C C . MET A 1 73 ? -12.077 -0.226 24.142 1.00 98.06 73 MET A C 1
ATOM 567 O O . MET A 1 73 ? -12.176 -1.451 24.257 1.00 98.06 73 MET A O 1
ATOM 571 N N . GLU A 1 74 ? -13.034 0.613 24.521 1.00 98.25 74 GLU A N 1
ATOM 572 C CA . GLU A 1 74 ? -14.328 0.153 25.008 1.00 98.25 74 GLU A CA 1
ATOM 573 C C . GLU A 1 74 ? -15.144 -0.469 23.872 1.00 98.25 74 GLU A C 1
ATOM 575 O O . GLU A 1 74 ? -15.141 -0.001 22.726 1.00 98.25 74 GLU A O 1
ATOM 580 N N . ARG A 1 75 ? -15.920 -1.503 24.202 1.00 97.25 75 ARG A N 1
ATOM 581 C CA . ARG A 1 75 ? -16.896 -2.104 23.287 1.00 97.25 75 ARG A CA 1
ATOM 582 C C . ARG A 1 75 ? -17.863 -1.053 22.746 1.00 97.25 75 ARG A C 1
ATOM 584 O O . ARG A 1 75 ? -18.169 -1.073 21.557 1.00 97.25 75 ARG A O 1
ATOM 591 N N . ALA A 1 76 ? -18.320 -0.142 23.606 1.00 97.69 76 ALA A N 1
ATOM 592 C CA . ALA A 1 76 ? -19.258 0.910 23.225 1.00 97.69 76 ALA A CA 1
ATOM 593 C C . ALA A 1 76 ? -18.685 1.814 22.120 1.00 97.69 76 ALA A C 1
ATOM 595 O O . ALA A 1 76 ? -19.381 2.117 21.152 1.00 97.69 76 ALA A O 1
ATOM 596 N N . ASP A 1 77 ? -17.404 2.179 22.212 1.00 98.00 77 ASP A N 1
ATOM 597 C CA . ASP A 1 77 ? -16.733 3.000 21.199 1.00 98.00 77 ASP A CA 1
ATOM 598 C C . ASP A 1 77 ? -16.561 2.240 19.878 1.00 98.00 77 ASP A C 1
ATOM 600 O O . ASP A 1 77 ? -16.678 2.816 18.793 1.00 98.00 77 ASP A O 1
ATOM 604 N N . LEU A 1 78 ? -16.314 0.929 19.954 1.00 97.81 78 LEU A N 1
ATOM 605 C CA . LEU A 1 78 ? -16.191 0.073 18.777 1.00 97.81 78 LEU A CA 1
ATOM 606 C C . LEU A 1 78 ? -17.529 -0.045 18.034 1.00 97.81 78 LEU A C 1
ATOM 608 O O . LEU A 1 78 ? -17.569 0.076 16.807 1.00 97.81 78 LEU A O 1
ATOM 612 N N . GLU A 1 79 ? -18.622 -0.259 18.766 1.00 97.44 79 GLU A N 1
ATOM 613 C CA . GLU A 1 79 ? -19.980 -0.316 18.215 1.00 97.44 79 GLU A CA 1
ATOM 614 C C . GLU A 1 79 ? -20.418 1.050 17.658 1.00 97.44 79 GLU A C 1
ATOM 616 O O . GLU A 1 79 ? -21.008 1.111 16.575 1.00 97.44 79 GLU A O 1
ATOM 621 N N . ALA A 1 80 ? -20.064 2.151 18.330 1.00 98.06 80 ALA A N 1
ATOM 622 C CA . ALA A 1 80 ? -20.320 3.504 17.843 1.00 98.06 80 ALA A CA 1
ATOM 623 C C . ALA A 1 80 ? -19.585 3.784 16.521 1.00 98.06 80 ALA A C 1
ATOM 625 O O . ALA A 1 80 ? -20.195 4.274 15.568 1.00 98.06 80 ALA A O 1
ATOM 626 N N . TRP A 1 81 ? -18.305 3.409 16.424 1.00 97.75 81 TRP A N 1
ATOM 627 C CA . TRP A 1 81 ? -17.538 3.488 15.178 1.00 97.75 81 TRP A CA 1
ATOM 628 C C . TRP A 1 81 ? -18.170 2.644 14.062 1.00 97.75 81 TRP A C 1
ATOM 630 O O . TRP A 1 81 ? -18.301 3.101 12.923 1.00 97.75 81 TRP A O 1
ATOM 640 N N . ALA A 1 82 ? -18.628 1.430 14.384 1.00 96.94 82 ALA A N 1
ATOM 641 C CA . ALA A 1 82 ? -19.298 0.564 13.421 1.00 96.94 82 ALA A CA 1
ATOM 642 C C . ALA A 1 82 ? -20.569 1.215 12.854 1.00 96.94 82 ALA A C 1
ATOM 644 O O . ALA A 1 82 ? -20.775 1.219 11.639 1.00 96.94 82 ALA A O 1
ATOM 645 N N . ALA A 1 83 ? -21.399 1.793 13.725 1.00 97.44 83 ALA A N 1
ATOM 646 C CA . ALA A 1 83 ? -22.635 2.459 13.335 1.00 97.44 83 ALA A CA 1
ATOM 647 C C . ALA A 1 83 ? -22.383 3.733 12.512 1.00 97.44 83 ALA A C 1
ATOM 649 O O . ALA A 1 83 ? -23.104 3.987 11.548 1.00 97.44 83 ALA A O 1
ATOM 650 N N . ALA A 1 84 ? -21.365 4.518 12.876 1.00 96.94 84 ALA A N 1
ATOM 651 C CA . ALA A 1 84 ? -21.069 5.796 12.236 1.00 96.94 84 ALA A CA 1
ATOM 652 C C . ALA A 1 84 ? -20.348 5.655 10.885 1.00 96.94 84 ALA A C 1
ATOM 654 O O . ALA A 1 84 ? -20.613 6.433 9.971 1.00 96.94 84 ALA A O 1
ATOM 655 N N . GLU A 1 85 ? -19.446 4.680 10.742 1.00 94.75 85 GLU A N 1
ATOM 656 C CA . GLU A 1 85 ? -18.560 4.584 9.573 1.00 94.75 85 GLU A CA 1
ATOM 657 C C . GLU A 1 85 ? -18.756 3.295 8.772 1.00 94.75 85 GLU A C 1
ATOM 659 O O . GLU A 1 85 ? -18.906 3.335 7.548 1.00 94.75 85 GLU A O 1
ATOM 664 N N . VAL A 1 86 ? -18.771 2.142 9.444 1.00 94.19 86 VAL A N 1
ATOM 665 C CA . VAL A 1 86 ? -18.753 0.836 8.766 1.00 94.19 86 VAL A CA 1
ATOM 666 C C . VAL A 1 86 ? -20.090 0.533 8.102 1.00 94.19 86 VAL A C 1
ATOM 668 O O . VAL A 1 86 ? -20.117 0.144 6.934 1.00 94.19 86 VAL A O 1
ATOM 671 N N . VAL A 1 87 ? -21.199 0.708 8.826 1.00 93.50 87 VAL A N 1
ATOM 672 C CA . VAL A 1 87 ? -22.544 0.410 8.315 1.00 93.50 87 VAL A CA 1
ATOM 673 C C . VAL A 1 87 ? -22.885 1.286 7.100 1.00 93.50 87 VAL A C 1
ATOM 675 O O . VAL A 1 87 ? -23.245 0.712 6.068 1.00 93.50 87 VAL A O 1
ATOM 678 N N . PRO A 1 88 ? -22.707 2.625 7.133 1.00 93.56 88 PRO A N 1
ATOM 679 C CA . PRO A 1 88 ? -22.968 3.463 5.964 1.00 93.56 88 PRO A CA 1
ATOM 680 C C . PRO A 1 88 ? -22.071 3.113 4.772 1.00 93.56 88 PRO A C 1
ATOM 682 O O . PRO A 1 88 ? -22.558 3.011 3.645 1.00 93.56 88 PRO A O 1
ATOM 685 N N . ALA A 1 89 ? -20.776 2.866 5.004 1.00 90.69 89 ALA A N 1
ATOM 686 C CA . ALA A 1 89 ? -19.849 2.494 3.936 1.00 90.69 89 ALA A CA 1
ATOM 687 C C . ALA A 1 89 ? -20.212 1.143 3.297 1.00 90.69 89 ALA A C 1
ATOM 689 O O . ALA A 1 89 ? -20.158 1.004 2.073 1.00 90.69 89 ALA A O 1
ATOM 690 N N . ALA A 1 90 ? -20.623 0.160 4.104 1.00 90.06 90 ALA A N 1
ATOM 691 C CA . ALA A 1 90 ? -21.064 -1.141 3.615 1.00 90.06 90 ALA A CA 1
ATOM 692 C C . ALA A 1 90 ? -22.346 -1.029 2.776 1.00 90.06 90 ALA A C 1
ATOM 694 O O . ALA A 1 90 ? -22.408 -1.601 1.692 1.00 90.06 90 ALA A O 1
ATOM 695 N N . GLN A 1 91 ? -23.337 -0.252 3.225 1.00 92.31 91 GLN A N 1
ATOM 696 C CA . GLN A 1 91 ? -24.582 -0.018 2.480 1.00 92.31 91 GLN A CA 1
ATOM 697 C C . GLN A 1 91 ? -24.344 0.731 1.160 1.00 92.31 91 GLN A C 1
ATOM 699 O O . GLN A 1 91 ? -24.923 0.384 0.126 1.00 92.31 91 GLN A O 1
ATOM 704 N N . ALA A 1 92 ? -23.469 1.740 1.166 1.00 90.12 92 ALA A N 1
ATOM 705 C CA . ALA A 1 92 ? -23.084 2.458 -0.047 1.00 90.12 92 ALA A CA 1
ATOM 706 C C . ALA A 1 92 ? -22.400 1.523 -1.057 1.00 90.12 92 ALA A C 1
ATOM 708 O O . ALA A 1 92 ? -22.718 1.559 -2.245 1.00 90.12 92 ALA A O 1
ATOM 709 N N . ALA A 1 93 ? -21.511 0.643 -0.586 1.00 86.62 93 ALA A N 1
ATOM 710 C CA . ALA A 1 93 ? -20.858 -0.344 -1.437 1.00 86.62 93 ALA A CA 1
ATOM 711 C C . ALA A 1 93 ? -21.854 -1.361 -2.026 1.00 86.62 93 ALA A C 1
ATOM 713 O O . ALA A 1 93 ? -21.791 -1.639 -3.222 1.00 86.62 93 ALA A O 1
ATOM 714 N N . ASP A 1 94 ? -22.786 -1.876 -1.218 1.00 87.88 94 ASP A N 1
ATOM 715 C CA . ASP A 1 94 ? -23.758 -2.901 -1.636 1.00 87.88 94 ASP A CA 1
ATOM 716 C C . ASP A 1 94 ? -24.798 -2.352 -2.631 1.00 87.88 94 ASP A C 1
ATOM 718 O O . ASP A 1 94 ? -25.203 -3.033 -3.570 1.00 87.88 94 ASP A O 1
ATOM 722 N N . SER A 1 95 ? -25.167 -1.074 -2.491 1.00 92.12 95 SER A N 1
ATOM 723 C CA . SER A 1 95 ? -26.048 -0.364 -3.435 1.00 92.12 95 SER A CA 1
ATOM 724 C C . SER A 1 95 ? -25.360 0.076 -4.734 1.00 92.12 95 SER A C 1
ATOM 726 O O . SER A 1 95 ? -26.009 0.663 -5.600 1.00 92.12 95 SER A O 1
ATOM 728 N N . GLY A 1 96 ? -24.056 -0.184 -4.889 1.00 83.75 96 GLY A N 1
ATOM 729 C CA . GLY A 1 96 ? -23.270 0.238 -6.052 1.00 83.75 96 GLY A CA 1
ATOM 730 C C . GLY A 1 96 ? -22.912 1.729 -6.072 1.00 83.75 96 GLY A C 1
ATOM 731 O O . GLY A 1 96 ? -22.273 2.185 -7.016 1.00 83.75 96 GLY A O 1
ATOM 732 N N . ASN A 1 97 ? -23.261 2.476 -5.022 1.00 82.12 97 ASN A N 1
ATOM 733 C CA . ASN A 1 97 ? -22.958 3.900 -4.853 1.00 82.12 97 ASN A CA 1
ATOM 734 C C . ASN A 1 97 ? -21.630 4.133 -4.110 1.00 82.12 97 ASN A C 1
ATOM 736 O O . ASN A 1 97 ? -21.424 5.176 -3.492 1.00 82.12 97 ASN A O 1
ATOM 740 N N . GLY A 1 98 ? -20.731 3.146 -4.126 1.00 76.88 98 GLY A N 1
ATOM 741 C CA . GLY A 1 98 ? -19.414 3.265 -3.518 1.00 76.88 98 GLY A CA 1
ATOM 742 C C . GLY A 1 98 ? -18.570 4.327 -4.224 1.00 76.88 98 GLY A C 1
ATOM 743 O O . GLY A 1 98 ? -18.431 4.323 -5.446 1.00 76.88 98 GLY A O 1
ATOM 744 N N . GLU A 1 99 ? -17.965 5.221 -3.449 1.00 84.25 99 GLU A N 1
ATOM 745 C CA . GLU A 1 99 ? -17.044 6.223 -3.979 1.00 84.25 99 GLU A CA 1
ATOM 746 C C . GLU A 1 99 ? -15.659 5.620 -4.236 1.00 84.25 99 GLU A C 1
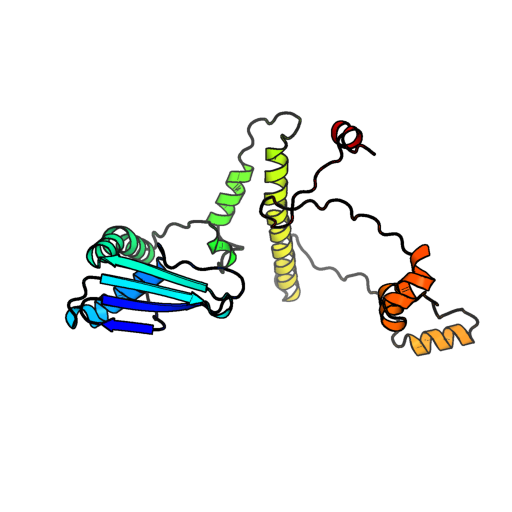ATOM 748 O O . GLU A 1 99 ? -15.062 4.974 -3.370 1.00 84.25 99 GLU A O 1
ATOM 753 N N . PHE A 1 100 ? -15.093 5.891 -5.412 1.00 86.06 100 PHE A N 1
ATOM 754 C CA . PHE A 1 100 ? -13.701 5.560 -5.696 1.00 86.06 100 PHE A CA 1
ATOM 755 C C . PHE A 1 100 ? -12.772 6.584 -5.041 1.00 86.06 100 PHE A C 1
ATOM 757 O O . PHE A 1 100 ? -12.818 7.766 -5.370 1.00 86.06 100 PHE A O 1
ATOM 764 N N . LYS A 1 101 ? -11.885 6.124 -4.152 1.00 86.81 101 LYS A N 1
ATOM 765 C CA . LYS A 1 101 ? -10.947 6.984 -3.413 1.00 86.81 101 LYS A CA 1
ATOM 766 C C . LYS A 1 101 ? -9.499 6.602 -3.727 1.00 86.81 101 LYS A C 1
ATOM 768 O O . LYS A 1 101 ? -8.985 5.677 -3.106 1.00 86.81 101 LYS A O 1
ATOM 773 N N . PRO A 1 102 ? -8.828 7.254 -4.695 1.00 83.94 102 PRO A N 1
ATOM 774 C CA . PRO A 1 102 ? -7.405 7.028 -4.940 1.00 83.94 102 PRO A CA 1
ATOM 775 C C . PRO A 1 102 ? -6.561 7.319 -3.688 1.00 83.94 102 PRO A C 1
ATOM 777 O O . PRO A 1 102 ? -6.828 8.272 -2.965 1.00 83.94 102 PRO A O 1
ATOM 780 N N . GLY A 1 103 ? -5.531 6.510 -3.431 1.00 85.44 103 GLY A N 1
ATOM 781 C CA . GLY A 1 103 ? -4.647 6.657 -2.269 1.00 85.44 103 GLY A CA 1
ATOM 782 C C . GLY A 1 103 ? -3.533 5.609 -2.256 1.00 85.44 103 GLY A C 1
ATOM 783 O O . GLY A 1 103 ? -3.363 4.878 -3.233 1.00 85.44 103 GLY A O 1
ATOM 784 N N . GLU A 1 104 ? -2.791 5.481 -1.152 1.00 85.00 104 GLU A N 1
ATOM 785 C CA . GLU A 1 104 ? -1.636 4.564 -1.057 1.00 85.00 104 GLU A CA 1
ATOM 786 C C . GLU A 1 104 ? -1.983 3.108 -1.400 1.00 85.00 104 GLU A C 1
ATOM 788 O O . GLU A 1 104 ? -1.228 2.404 -2.079 1.00 85.00 104 GLU A O 1
ATOM 793 N N . HIS A 1 105 ? -3.180 2.672 -1.004 1.00 86.06 105 HIS A N 1
ATOM 794 C CA . HIS A 1 105 ? -3.687 1.329 -1.270 1.00 86.06 105 HIS A CA 1
ATOM 795 C C . HIS A 1 105 ? -3.806 1.011 -2.774 1.00 86.06 105 HIS A C 1
ATOM 797 O O . HIS A 1 105 ? -3.800 -0.161 -3.163 1.00 86.06 105 HIS A O 1
ATOM 803 N N . CYS A 1 106 ? -3.842 2.026 -3.651 1.00 87.38 106 CYS A N 1
ATOM 804 C CA . CYS A 1 106 ? -3.843 1.835 -5.102 1.00 87.38 106 CYS A CA 1
ATOM 805 C C . CYS A 1 106 ? -2.601 1.087 -5.607 1.00 87.38 106 CYS A C 1
ATOM 807 O O . CYS A 1 106 ? -2.680 0.449 -6.657 1.00 87.38 106 CYS A O 1
ATOM 809 N N . ARG A 1 107 ? -1.484 1.090 -4.863 1.00 83.81 107 ARG A N 1
ATOM 810 C CA . ARG A 1 107 ? -0.272 0.319 -5.199 1.00 83.81 107 ARG A CA 1
ATOM 811 C C . ARG A 1 107 ? -0.559 -1.175 -5.392 1.00 83.81 107 ARG A C 1
ATOM 813 O O . ARG A 1 107 ? 0.030 -1.802 -6.276 1.00 83.81 107 ARG A O 1
ATOM 820 N N . TRP A 1 108 ? -1.473 -1.724 -4.593 1.00 84.88 108 TRP A N 1
ATOM 821 C CA . TRP A 1 108 ? -1.844 -3.144 -4.610 1.00 84.88 108 TRP A CA 1
ATOM 822 C C . TRP A 1 108 ? -3.180 -3.412 -5.314 1.00 84.88 108 TRP A C 1
ATOM 824 O O . TRP A 1 108 ? -3.605 -4.561 -5.418 1.00 84.88 108 TRP A O 1
ATOM 834 N N . CYS A 1 109 ? -3.846 -2.370 -5.821 1.00 86.12 109 CYS A N 1
ATOM 835 C CA . CYS A 1 109 ? -5.133 -2.505 -6.490 1.00 86.12 109 CYS A CA 1
ATOM 836 C C . CYS A 1 109 ? -4.982 -3.212 -7.847 1.00 86.12 109 CYS A C 1
ATOM 838 O O . CYS A 1 109 ? -4.141 -2.848 -8.668 1.00 86.12 109 CYS A O 1
ATOM 840 N N . ARG A 1 110 ? -5.841 -4.199 -8.129 1.00 85.75 110 ARG A N 1
ATOM 841 C CA . ARG A 1 110 ? -5.851 -4.909 -9.424 1.00 85.75 110 ARG A CA 1
ATOM 842 C C . ARG A 1 110 ? -6.203 -3.985 -10.590 1.00 85.75 110 ARG A C 1
ATOM 844 O O . ARG A 1 110 ? -5.644 -4.120 -11.670 1.00 85.75 110 ARG A O 1
ATOM 851 N N . ALA A 1 111 ? -7.081 -3.013 -10.352 1.00 80.88 111 ALA A N 1
ATOM 852 C CA . ALA A 1 111 ? -7.491 -2.022 -11.342 1.00 80.88 111 ALA A CA 1
ATOM 853 C C . ALA A 1 111 ? -6.526 -0.827 -11.444 1.00 80.88 111 ALA A C 1
ATOM 855 O O . ALA A 1 111 ? -6.828 0.133 -12.146 1.00 80.88 111 ALA A O 1
ATOM 856 N N . LYS A 1 112 ? -5.367 -0.844 -10.766 1.00 80.81 112 LYS A N 1
ATOM 857 C CA . LYS A 1 112 ? -4.468 0.320 -10.652 1.00 80.81 112 LYS A CA 1
ATOM 858 C C . LYS A 1 112 ? -4.078 0.960 -11.990 1.00 80.81 112 LYS A C 1
ATOM 860 O O . LYS A 1 112 ? -3.857 2.166 -12.012 1.00 80.81 112 LYS A O 1
ATOM 865 N N . ALA A 1 113 ? -3.986 0.176 -13.066 1.00 67.38 113 ALA A N 1
ATOM 866 C CA . ALA A 1 113 ? -3.609 0.653 -14.399 1.00 67.38 113 ALA A CA 1
ATOM 867 C C . ALA A 1 113 ? -4.782 1.262 -15.190 1.00 67.38 113 ALA A C 1
ATOM 869 O O . ALA A 1 113 ? -4.553 2.084 -16.068 1.00 67.38 113 ALA A O 1
ATOM 870 N N . ILE A 1 114 ? -6.022 0.869 -14.878 1.00 74.81 114 ILE A N 1
ATOM 871 C CA . ILE A 1 114 ? -7.230 1.199 -15.660 1.00 74.81 114 ILE A CA 1
ATOM 872 C C . ILE A 1 114 ? -8.295 1.963 -14.854 1.00 74.81 114 ILE A C 1
ATOM 874 O O . ILE A 1 114 ? -9.382 2.237 -15.354 1.00 74.81 114 ILE A O 1
ATOM 878 N N . CYS A 1 115 ? -8.018 2.292 -13.591 1.00 82.62 115 CYS A N 1
ATOM 879 C CA . CYS A 1 115 ? -8.955 2.980 -12.707 1.00 82.62 115 CYS A CA 1
ATOM 880 C C . CYS A 1 115 ? -9.167 4.438 -13.149 1.00 82.62 115 CYS A C 1
ATOM 882 O O . CYS A 1 115 ? -8.240 5.249 -13.077 1.00 82.62 115 CYS A O 1
ATOM 884 N N . ARG A 1 116 ? -10.404 4.782 -13.544 1.00 82.12 116 ARG A N 1
ATOM 885 C CA . ARG A 1 116 ? -10.797 6.140 -13.964 1.00 82.12 116 ARG A CA 1
ATOM 886 C C . ARG A 1 116 ? -10.534 7.183 -12.879 1.00 82.12 116 ARG A C 1
ATOM 888 O O . ARG A 1 116 ? -9.876 8.172 -13.168 1.00 82.12 116 ARG A O 1
ATOM 895 N N . ALA A 1 117 ? -10.948 6.924 -11.640 1.00 86.12 117 ALA A N 1
ATOM 896 C CA . ALA A 1 117 ? -10.748 7.855 -10.528 1.00 86.12 117 ALA A CA 1
ATOM 897 C C . ALA A 1 117 ? -9.260 8.129 -10.251 1.00 86.12 117 ALA A C 1
ATOM 899 O O . ALA A 1 117 ? -8.869 9.251 -9.944 1.00 86.12 117 ALA A O 1
ATOM 900 N N . ARG A 1 118 ? -8.399 7.112 -10.412 1.00 81.50 118 ARG A N 1
ATOM 901 C CA . ARG A 1 118 ? -6.946 7.293 -10.293 1.00 81.50 118 ARG A CA 1
ATOM 902 C C . ARG A 1 118 ? -6.390 8.125 -11.451 1.00 81.50 118 ARG A C 1
ATOM 904 O O . ARG A 1 118 ? -5.532 8.970 -11.223 1.00 81.50 118 ARG A O 1
ATOM 911 N N . ALA A 1 119 ? -6.882 7.905 -12.672 1.00 76.31 119 ALA A N 1
ATOM 912 C CA . ALA A 1 119 ? -6.507 8.710 -13.832 1.00 76.31 119 ALA A CA 1
ATOM 913 C C . ALA A 1 119 ? -6.934 10.178 -13.667 1.00 76.31 119 ALA A C 1
ATOM 915 O O . ALA A 1 119 ? -6.137 11.068 -13.925 1.00 76.31 119 ALA A O 1
ATOM 916 N N . GLU A 1 120 ? -8.150 10.435 -13.186 1.00 80.25 120 GLU A N 1
ATOM 917 C CA . GLU A 1 120 ? -8.666 11.786 -12.929 1.00 80.25 120 GLU A CA 1
ATOM 918 C C . GLU A 1 120 ? -7.885 12.504 -11.828 1.00 80.25 120 GLU A C 1
ATOM 920 O O . GLU A 1 120 ? -7.485 13.646 -12.033 1.00 80.25 120 GLU A O 1
ATOM 925 N N . GLY A 1 121 ? -7.573 11.829 -10.715 1.00 76.62 121 GLY A N 1
ATOM 926 C CA . GLY A 1 121 ? -6.705 12.391 -9.675 1.00 76.62 121 GLY A CA 1
ATOM 927 C C . GLY A 1 121 ? -5.327 12.793 -10.214 1.00 76.62 121 GLY A C 1
ATOM 928 O O . GLY A 1 121 ? -4.832 13.876 -9.911 1.00 76.62 121 GLY A O 1
ATOM 929 N N . ASN A 1 122 ? -4.743 11.967 -11.089 1.00 76.06 122 ASN A N 1
ATOM 930 C CA . ASN A 1 122 ? -3.464 12.260 -11.741 1.00 76.06 122 ASN A CA 1
ATOM 931 C C . ASN A 1 122 ? -3.560 13.358 -12.818 1.00 76.06 122 ASN A C 1
ATOM 933 O O . ASN A 1 122 ? -2.602 14.097 -13.021 1.00 76.06 122 ASN A O 1
ATOM 937 N N . LEU A 1 123 ? -4.689 13.479 -13.521 1.00 70.75 123 LEU A N 1
ATOM 938 C CA . LEU A 1 123 ? -4.903 14.504 -14.548 1.00 70.75 123 LEU A CA 1
ATOM 939 C C . LEU A 1 123 ? -5.255 15.869 -13.946 1.00 70.75 123 LEU A C 1
ATOM 941 O O . LEU A 1 123 ? -4.838 16.886 -14.490 1.00 70.75 123 LEU A O 1
ATOM 945 N N . ALA A 1 124 ? -5.951 15.913 -12.808 1.00 66.81 124 ALA A N 1
ATOM 946 C CA . ALA A 1 124 ? -6.209 17.152 -12.072 1.00 66.81 124 ALA A CA 1
ATOM 947 C C . ALA A 1 124 ? -4.899 17.840 -11.637 1.00 66.81 124 ALA A C 1
ATOM 949 O O . ALA A 1 124 ? -4.796 19.063 -11.670 1.00 66.81 124 ALA A O 1
ATOM 950 N N . LEU A 1 125 ? -3.855 17.058 -11.335 1.00 57.19 125 LEU A N 1
ATOM 951 C CA . LEU A 1 125 ? -2.495 17.557 -11.097 1.00 57.19 125 LEU A CA 1
ATOM 952 C C . LEU A 1 125 ? -1.878 18.236 -12.330 1.00 57.19 125 LEU A C 1
ATOM 954 O O . LEU A 1 125 ? -1.114 19.186 -12.178 1.00 57.19 125 LEU A O 1
ATOM 958 N N . ALA A 1 126 ? -2.214 17.777 -13.538 1.00 56.75 126 ALA A N 1
ATOM 959 C CA . ALA A 1 126 ? -1.764 18.389 -14.788 1.00 56.75 126 ALA A CA 1
ATOM 960 C C . ALA A 1 126 ? -2.534 19.681 -15.130 1.00 56.75 126 ALA A C 1
ATOM 962 O O . ALA A 1 126 ? -2.041 20.492 -15.903 1.00 56.75 126 ALA A O 1
ATOM 963 N N . GLN A 1 127 ? -3.718 19.896 -14.541 1.00 56.09 127 GLN A N 1
ATOM 964 C CA . GLN A 1 127 ? -4.568 21.073 -14.772 1.00 56.09 127 GLN A CA 1
ATOM 965 C C . GLN A 1 127 ? -4.221 22.286 -13.893 1.00 56.09 127 GLN A C 1
ATOM 967 O O . GLN A 1 127 ? -4.830 23.341 -14.053 1.00 56.09 127 GLN A O 1
ATOM 972 N N . LEU A 1 128 ? -3.214 22.194 -13.015 1.00 54.38 128 LEU A N 1
ATOM 973 C CA . LEU A 1 128 ? -2.663 23.334 -12.262 1.00 54.38 128 LEU A CA 1
ATOM 974 C C . LEU A 1 128 ? -1.823 24.289 -13.149 1.00 54.38 128 LEU A C 1
ATOM 976 O O . LEU A 1 128 ? -0.868 24.916 -12.689 1.00 54.38 128 LEU A O 1
ATOM 980 N N . GLU A 1 129 ? -2.181 24.420 -14.428 1.00 52.28 129 GLU A N 1
ATOM 981 C CA . GLU A 1 129 ? -1.678 25.449 -15.334 1.00 52.28 129 GLU A CA 1
ATOM 982 C C . GLU A 1 129 ? -2.420 26.775 -15.096 1.00 52.28 129 GLU A C 1
ATOM 984 O O . GLU A 1 129 ? -3.367 27.131 -15.795 1.00 52.28 129 GLU A O 1
ATOM 989 N N . PHE A 1 130 ? -1.940 27.561 -14.135 1.00 43.41 130 PHE A N 1
ATOM 990 C CA . PHE A 1 130 ? -2.098 29.016 -14.159 1.00 43.41 130 PHE A CA 1
ATOM 991 C C . PHE A 1 130 ? -0.709 29.628 -14.335 1.00 43.41 130 PHE A C 1
ATOM 993 O O . PHE A 1 130 ? 0.200 29.281 -13.587 1.00 43.41 130 PHE A O 1
ATOM 1000 N N . LYS A 1 131 ? -0.553 30.475 -15.371 1.00 47.41 131 LYS A N 1
ATOM 1001 C CA . LYS A 1 131 ? 0.687 31.146 -15.827 1.00 47.41 131 LYS A CA 1
ATOM 1002 C C . LYS A 1 131 ? 1.817 31.134 -14.787 1.00 47.41 131 LYS A C 1
ATOM 1004 O O . LYS A 1 131 ? 1.881 32.010 -13.925 1.00 47.41 131 LYS A O 1
ATOM 1009 N N . LYS A 1 132 ? 2.711 30.152 -14.911 1.00 48.62 132 LYS A N 1
ATOM 1010 C CA . LYS A 1 132 ? 3.924 30.050 -14.100 1.00 48.62 132 LYS A CA 1
ATOM 1011 C C . LYS A 1 132 ? 4.949 31.089 -14.551 1.00 48.62 132 LYS A C 1
ATOM 1013 O O . LYS A 1 132 ? 4.980 31.474 -15.723 1.00 48.62 132 LYS A O 1
ATOM 1018 N N . ALA A 1 133 ? 5.756 31.557 -13.602 1.00 48.44 133 ALA A N 1
ATOM 1019 C CA . ALA A 1 133 ? 6.952 32.344 -13.879 1.00 48.44 133 ALA A CA 1
ATOM 1020 C C . ALA A 1 133 ? 7.832 31.618 -14.924 1.00 48.44 133 ALA A C 1
ATOM 1022 O O . ALA A 1 133 ? 7.744 30.396 -15.049 1.00 48.44 133 ALA A O 1
ATOM 1023 N N . PRO A 1 134 ? 8.665 32.335 -15.700 1.00 52.59 134 PRO A N 1
ATOM 1024 C CA . PRO A 1 134 ? 9.492 31.715 -16.741 1.00 52.59 134 PRO A CA 1
ATOM 1025 C C . PRO A 1 134 ? 10.482 30.665 -16.205 1.00 52.59 134 PRO A C 1
ATOM 1027 O O . PRO A 1 134 ? 10.968 29.843 -16.977 1.00 52.59 134 PRO A O 1
ATOM 1030 N N . GLU A 1 135 ? 10.759 30.676 -14.902 1.00 47.25 135 GLU A N 1
ATOM 1031 C CA . GLU A 1 135 ? 11.650 29.744 -14.216 1.00 47.25 135 GLU A CA 1
ATOM 1032 C C . GLU A 1 135 ? 10.865 28.938 -13.172 1.00 47.25 135 GLU A C 1
ATOM 1034 O O . GLU A 1 135 ? 9.963 29.468 -12.522 1.00 47.25 135 GLU A O 1
ATOM 1039 N N . LEU A 1 136 ? 11.210 27.655 -13.021 1.00 49.56 136 LEU A N 1
ATOM 1040 C CA . LEU A 1 136 ? 10.608 26.757 -12.032 1.00 49.56 136 LEU A CA 1
ATOM 1041 C C . LEU A 1 136 ? 11.201 27.027 -10.645 1.00 49.56 136 LEU A C 1
ATOM 1043 O O . LEU A 1 136 ? 12.426 27.029 -10.493 1.00 49.56 136 LEU A O 1
ATOM 1047 N N . ALA A 1 137 ? 10.354 27.179 -9.629 1.00 65.12 137 ALA A N 1
ATOM 1048 C CA . ALA A 1 137 ? 10.815 27.219 -8.246 1.00 65.12 137 ALA A CA 1
ATOM 1049 C C . ALA A 1 137 ? 11.360 25.838 -7.806 1.00 65.12 137 ALA A C 1
ATOM 1051 O O . ALA A 1 137 ? 10.901 24.803 -8.306 1.00 65.12 137 ALA A O 1
ATOM 1052 N N . PRO A 1 138 ? 12.322 25.774 -6.866 1.00 63.91 138 PRO A N 1
ATOM 1053 C CA . PRO A 1 138 ? 12.892 24.512 -6.380 1.00 63.91 138 PRO A CA 1
ATOM 1054 C C . PRO A 1 138 ? 11.854 23.493 -5.887 1.00 63.91 138 PRO A C 1
ATOM 1056 O O . PRO A 1 138 ? 12.012 22.291 -6.107 1.00 63.91 138 PRO A O 1
ATOM 1059 N N . GLU A 1 139 ? 10.772 23.962 -5.271 1.00 68.88 139 GLU A N 1
ATOM 1060 C CA . GLU A 1 139 ? 9.666 23.134 -4.791 1.00 68.88 139 GLU A CA 1
ATOM 1061 C C . GLU A 1 139 ? 8.906 22.498 -5.962 1.00 68.88 139 GLU A C 1
ATOM 1063 O O . GLU A 1 139 ? 8.582 21.311 -5.923 1.00 68.88 139 GLU A O 1
ATOM 1068 N N . GLU A 1 140 ? 8.702 23.256 -7.044 1.00 56.41 140 GLU A N 1
ATOM 1069 C CA . GLU A 1 140 ? 8.093 22.752 -8.277 1.00 56.41 140 GLU A CA 1
ATOM 1070 C C . GLU A 1 140 ? 8.995 21.717 -8.950 1.00 56.41 140 GLU A C 1
ATOM 1072 O O . GLU A 1 140 ? 8.508 20.708 -9.453 1.00 56.41 140 GLU A O 1
ATOM 1077 N N . ILE A 1 141 ? 10.315 21.926 -8.935 1.00 60.38 141 ILE A N 1
ATOM 1078 C CA . ILE A 1 141 ? 11.285 20.960 -9.465 1.00 60.38 141 ILE A CA 1
ATOM 1079 C C . ILE A 1 141 ? 11.230 19.657 -8.660 1.00 60.38 141 ILE A C 1
ATOM 1081 O O . ILE A 1 141 ? 11.182 18.579 -9.255 1.00 60.38 141 ILE A O 1
ATOM 1085 N N . ALA A 1 142 ? 11.203 19.731 -7.326 1.00 67.69 142 ALA A N 1
ATOM 1086 C CA . ALA A 1 142 ? 11.100 18.551 -6.469 1.00 67.69 142 ALA A CA 1
ATOM 1087 C C . ALA A 1 142 ? 9.804 17.767 -6.738 1.00 67.69 142 ALA A C 1
ATOM 1089 O O . ALA A 1 142 ? 9.840 16.552 -6.946 1.00 67.69 142 ALA A O 1
ATOM 1090 N N . GLU A 1 143 ? 8.680 18.476 -6.831 1.00 71.25 143 GLU A N 1
ATOM 1091 C CA . GLU A 1 143 ? 7.369 17.897 -7.107 1.00 71.25 143 GLU A CA 1
ATOM 1092 C C . GLU A 1 143 ? 7.286 17.279 -8.519 1.00 71.25 143 GLU A C 1
ATOM 1094 O O . GLU A 1 143 ? 6.763 16.174 -8.691 1.00 71.25 143 GLU A O 1
ATOM 1099 N N . ILE A 1 144 ? 7.848 17.945 -9.537 1.00 68.00 144 ILE A N 1
ATOM 1100 C CA . ILE A 1 144 ? 7.934 17.426 -10.912 1.00 68.00 144 ILE A CA 1
ATOM 1101 C C . ILE A 1 144 ? 8.807 16.172 -10.963 1.00 68.00 144 ILE A C 1
ATOM 1103 O O . ILE A 1 144 ? 8.460 15.219 -11.658 1.00 68.00 144 ILE A O 1
ATOM 1107 N N . LEU A 1 145 ? 9.929 16.140 -10.244 1.00 66.88 145 LEU A N 1
ATOM 1108 C CA . LEU A 1 145 ? 10.820 14.981 -10.224 1.00 66.88 145 LEU A CA 1
ATOM 1109 C C . LEU A 1 145 ? 10.192 13.779 -9.518 1.00 66.88 145 LEU A C 1
ATOM 1111 O O . LEU A 1 145 ? 10.381 12.645 -9.963 1.00 66.88 145 LEU A O 1
ATOM 1115 N N . GLU A 1 146 ? 9.449 14.006 -8.437 1.00 75.69 146 GLU A N 1
ATOM 1116 C CA . GLU A 1 146 ? 8.726 12.948 -7.734 1.00 75.69 146 GLU A CA 1
ATOM 1117 C C . GLU A 1 146 ? 7.615 12.367 -8.617 1.00 75.69 146 GLU A C 1
ATOM 1119 O O . GLU A 1 146 ? 7.618 11.170 -8.917 1.00 75.69 146 GLU A O 1
ATOM 1124 N N . LYS A 1 147 ? 6.740 13.223 -9.154 1.00 75.44 147 LYS A N 1
ATOM 1125 C CA . LYS A 1 147 ? 5.651 12.799 -10.049 1.00 75.44 147 LYS A CA 1
ATOM 1126 C C . LYS A 1 147 ? 6.158 12.238 -11.374 1.00 75.44 147 LYS A C 1
ATOM 1128 O O . LYS A 1 147 ? 5.564 11.318 -11.932 1.00 75.44 147 LYS A O 1
ATOM 1133 N N . GLY A 1 148 ? 7.262 12.773 -11.886 1.00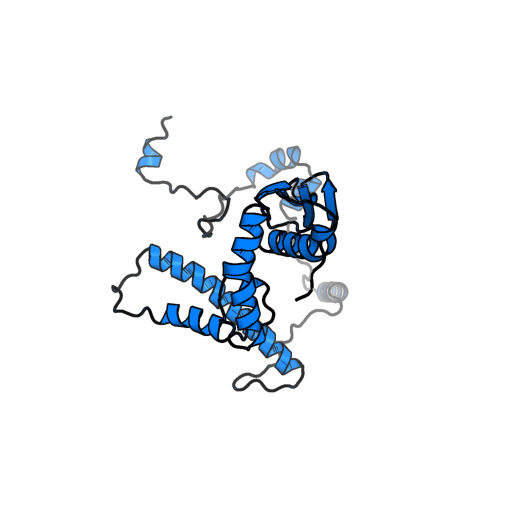 75.56 148 GLY A N 1
ATOM 1134 C CA . GLY A 1 148 ? 7.890 12.340 -13.129 1.00 75.56 148 GLY A CA 1
ATOM 1135 C C . GLY A 1 148 ? 8.420 10.912 -13.042 1.00 75.56 148 GLY A C 1
ATOM 1136 O O . GLY A 1 148 ? 8.297 10.163 -14.009 1.00 75.56 148 GLY A O 1
ATOM 1137 N N . LYS A 1 149 ? 8.940 10.496 -11.877 1.00 77.62 149 LYS A N 1
ATOM 1138 C CA . LYS A 1 149 ? 9.332 9.097 -11.637 1.00 77.62 149 LYS A CA 1
ATOM 1139 C C . LYS A 1 149 ? 8.130 8.158 -11.714 1.00 77.62 149 LYS A C 1
ATOM 1141 O O . LYS A 1 149 ? 8.221 7.119 -12.369 1.00 77.62 149 LYS A O 1
ATOM 1146 N N . ASP A 1 150 ? 7.008 8.542 -11.113 1.00 75.94 150 ASP A N 1
ATOM 1147 C CA . ASP A 1 150 ? 5.772 7.756 -11.159 1.00 75.94 150 ASP A CA 1
ATOM 1148 C C . ASP A 1 150 ? 5.181 7.691 -12.572 1.00 75.94 150 ASP A C 1
ATOM 1150 O O . ASP A 1 150 ? 4.767 6.620 -13.024 1.00 75.94 150 ASP A O 1
ATOM 1154 N N . LEU A 1 151 ? 5.199 8.808 -13.304 1.00 77.75 151 LEU A N 1
ATOM 1155 C CA . LEU A 1 151 ? 4.777 8.860 -14.702 1.00 77.75 151 LEU A CA 1
ATOM 1156 C C . LEU A 1 151 ? 5.662 7.970 -15.583 1.00 77.75 151 LEU A C 1
ATOM 1158 O O . LEU A 1 151 ? 5.140 7.183 -16.368 1.00 77.75 151 LEU A O 1
ATOM 1162 N N . ALA A 1 152 ? 6.986 8.040 -15.430 1.00 80.12 152 ALA A N 1
ATOM 1163 C CA . ALA A 1 152 ? 7.920 7.209 -16.187 1.00 80.12 152 ALA A CA 1
ATOM 1164 C C . ALA A 1 152 ? 7.722 5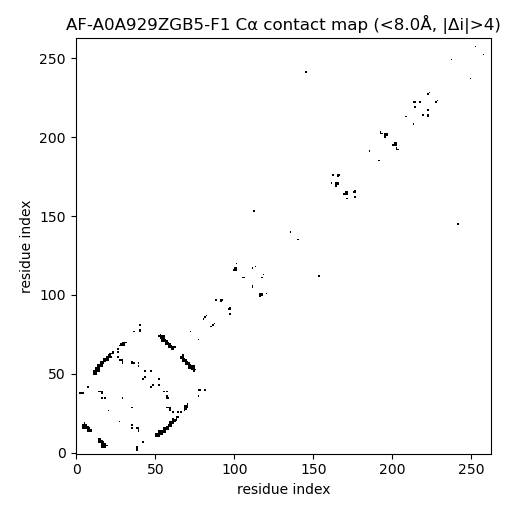.712 -15.899 1.00 80.12 152 ALA A C 1
ATOM 1166 O O . ALA A 1 152 ? 7.729 4.896 -16.821 1.00 80.12 152 ALA A O 1
ATOM 1167 N N . ALA A 1 153 ? 7.501 5.349 -14.632 1.00 83.94 153 ALA A N 1
ATOM 1168 C CA . ALA A 1 153 ? 7.180 3.977 -14.255 1.00 83.94 153 ALA A CA 1
ATOM 1169 C C . ALA A 1 153 ? 5.856 3.514 -14.883 1.00 83.94 153 ALA A C 1
ATOM 1171 O O . ALA A 1 153 ? 5.790 2.417 -15.433 1.00 83.94 153 ALA A O 1
ATOM 1172 N N . TRP A 1 154 ? 4.823 4.361 -14.872 1.00 83.00 154 TRP A N 1
ATOM 1173 C CA . TRP A 1 154 ? 3.538 4.038 -15.491 1.00 83.00 154 TRP A CA 1
ATOM 1174 C C . TRP A 1 154 ? 3.635 3.886 -17.014 1.00 83.00 154 TRP A C 1
ATOM 1176 O O . TRP A 1 154 ? 3.073 2.943 -17.565 1.00 83.00 154 TRP A O 1
ATOM 1186 N N . VAL A 1 155 ? 4.384 4.759 -17.695 1.00 85.88 155 VAL A N 1
ATOM 1187 C CA . VAL A 1 155 ? 4.652 4.627 -19.136 1.00 85.88 155 VAL A CA 1
ATOM 1188 C C . VAL A 1 155 ? 5.320 3.285 -19.432 1.00 85.88 155 VAL A C 1
ATOM 1190 O O . VAL A 1 155 ? 4.888 2.579 -20.340 1.00 85.88 155 VAL A O 1
ATOM 1193 N N . LYS A 1 156 ? 6.302 2.879 -18.621 1.00 90.00 156 LYS A N 1
ATOM 1194 C CA . LYS A 1 156 ? 6.953 1.575 -18.765 1.00 90.00 156 LYS A CA 1
ATOM 1195 C C . LYS A 1 156 ? 5.978 0.405 -18.573 1.00 90.00 156 LYS A C 1
ATOM 1197 O O . LYS A 1 156 ? 5.987 -0.528 -19.372 1.00 90.00 156 LYS A O 1
ATOM 1202 N N . ASP A 1 157 ? 5.105 0.469 -17.567 1.00 87.31 157 ASP A N 1
ATOM 1203 C CA . ASP A 1 157 ? 4.066 -0.549 -17.353 1.00 87.31 157 ASP A CA 1
ATOM 1204 C C . ASP A 1 157 ? 3.121 -0.659 -18.573 1.00 87.31 157 ASP A C 1
ATOM 1206 O O . ASP A 1 157 ? 2.731 -1.762 -18.970 1.00 87.31 157 ASP A O 1
ATOM 1210 N N . LEU A 1 158 ? 2.765 0.473 -19.199 1.00 85.94 158 LEU A N 1
ATOM 1211 C CA . LEU A 1 158 ? 1.947 0.505 -20.418 1.00 85.94 158 LEU A CA 1
ATOM 1212 C C . LEU A 1 158 ? 2.675 -0.111 -21.619 1.00 85.94 158 LEU A C 1
ATOM 1214 O O . LEU A 1 158 ? 2.063 -0.867 -22.376 1.00 85.94 158 LEU A O 1
ATOM 1218 N N . GLU A 1 159 ? 3.965 0.178 -21.791 1.00 90.56 159 GLU A N 1
ATOM 1219 C CA . GLU A 1 159 ? 4.794 -0.412 -22.848 1.00 90.56 159 GLU A CA 1
ATOM 1220 C C . GLU A 1 159 ? 4.897 -1.936 -22.706 1.00 90.56 159 GLU A C 1
ATOM 1222 O O . GLU A 1 159 ? 4.760 -2.666 -23.697 1.00 90.56 159 GLU A O 1
ATOM 1227 N N . GLU A 1 160 ? 5.102 -2.431 -21.482 1.00 92.06 160 GLU A N 1
ATOM 1228 C CA . GLU A 1 160 ? 5.171 -3.864 -21.183 1.00 92.06 160 GLU A CA 1
ATOM 1229 C C . GLU A 1 160 ? 3.833 -4.558 -21.471 1.00 92.06 160 GLU A C 1
ATOM 1231 O O . GLU A 1 160 ? 3.807 -5.601 -22.137 1.00 92.06 160 GLU A O 1
ATOM 1236 N N . TRP A 1 161 ? 2.716 -3.955 -21.050 1.00 92.50 161 TRP A N 1
ATOM 1237 C CA . TRP A 1 161 ? 1.378 -4.474 -21.334 1.00 92.50 161 TRP A CA 1
ATOM 1238 C C . TRP A 1 161 ? 1.068 -4.484 -22.837 1.00 92.50 161 TRP A C 1
ATOM 1240 O O . TRP A 1 161 ? 0.673 -5.524 -23.370 1.00 92.50 161 TRP A O 1
ATOM 1250 N N . ALA A 1 162 ? 1.293 -3.369 -23.542 1.00 86.12 162 ALA A N 1
ATOM 1251 C CA . ALA A 1 162 ? 1.025 -3.261 -24.977 1.00 86.12 162 ALA A CA 1
ATOM 1252 C C . ALA A 1 162 ? 1.879 -4.253 -25.780 1.00 86.12 162 ALA A C 1
ATOM 1254 O O . ALA A 1 162 ? 1.386 -4.916 -26.696 1.00 86.12 162 ALA A O 1
ATOM 1255 N N . SER A 1 163 ? 3.144 -4.427 -25.388 1.00 84.25 163 SER A N 1
ATOM 1256 C CA . SER A 1 163 ? 4.033 -5.433 -25.972 1.00 84.25 163 SER A CA 1
ATOM 1257 C C . SER A 1 163 ? 3.527 -6.859 -25.750 1.00 84.25 163 SER A C 1
ATOM 1259 O O . SER A 1 163 ? 3.661 -7.693 -26.644 1.00 84.25 163 SER A O 1
ATOM 1261 N N . ALA A 1 164 ? 2.961 -7.167 -24.579 1.00 85.06 164 ALA A N 1
ATOM 1262 C CA . ALA A 1 164 ? 2.393 -8.483 -24.292 1.00 85.06 164 ALA A CA 1
ATOM 1263 C C . ALA A 1 164 ? 1.140 -8.774 -25.136 1.00 85.06 164 ALA A C 1
ATOM 1265 O O . ALA A 1 164 ? 1.044 -9.865 -25.697 1.00 85.06 164 ALA A O 1
ATOM 1266 N N . GLN A 1 165 ? 0.235 -7.799 -25.295 1.00 83.81 165 GLN A N 1
ATOM 1267 C CA . GLN A 1 165 ? -0.950 -7.934 -26.158 1.00 83.81 165 GLN A CA 1
ATOM 1268 C C . GLN A 1 165 ? -0.558 -8.196 -27.616 1.00 83.81 165 GLN A C 1
ATOM 1270 O O . GLN A 1 165 ? -0.997 -9.176 -28.216 1.00 83.81 165 GLN A O 1
ATOM 1275 N N . LEU A 1 166 ? 0.365 -7.390 -28.153 1.00 85.56 166 LEU A N 1
ATOM 1276 C CA . LEU A 1 166 ? 0.849 -7.551 -29.526 1.00 85.56 166 LEU A CA 1
ATOM 1277 C C . LEU A 1 166 ? 1.556 -8.905 -29.742 1.00 85.56 166 LEU A C 1
ATOM 1279 O O . LEU A 1 166 ? 1.450 -9.482 -30.821 1.00 85.56 166 LEU A O 1
ATOM 1283 N N . LYS A 1 167 ? 2.252 -9.449 -28.729 1.00 81.75 167 LYS A N 1
ATOM 1284 C CA . LYS A 1 167 ? 2.838 -10.807 -28.784 1.00 81.75 167 LYS A CA 1
ATOM 1285 C C . LYS A 1 167 ? 1.786 -11.917 -28.751 1.00 81.75 167 LYS A C 1
ATOM 1287 O O . LYS A 1 167 ? 2.036 -12.980 -29.309 1.00 81.75 167 LYS A O 1
ATOM 1292 N N . ALA A 1 168 ? 0.648 -11.684 -28.099 1.00 84.25 168 ALA A N 1
ATOM 1293 C CA . ALA A 1 168 ? -0.472 -12.621 -28.041 1.00 84.25 168 ALA A CA 1
ATOM 1294 C C . ALA A 1 168 ? -1.340 -12.608 -29.316 1.00 84.25 168 ALA A C 1
ATOM 1296 O O . ALA A 1 168 ? -2.222 -13.450 -29.453 1.00 84.25 168 ALA A O 1
ATOM 1297 N N . GLY A 1 169 ? -1.071 -11.694 -30.256 1.00 81.38 169 GLY A N 1
ATOM 1298 C CA . GLY A 1 169 ? -1.818 -11.551 -31.508 1.00 81.38 169 GLY A CA 1
ATOM 1299 C C . GLY A 1 169 ? -2.967 -10.542 -31.444 1.00 81.38 169 GLY A C 1
ATOM 1300 O O . GLY A 1 169 ? -3.658 -10.362 -32.443 1.00 81.38 169 GLY A O 1
ATOM 1301 N N . GLU A 1 170 ? -3.146 -9.861 -30.311 1.00 81.88 170 GLU A N 1
ATOM 1302 C CA . GLU A 1 170 ? -4.160 -8.823 -30.128 1.00 81.88 170 GLU A CA 1
ATOM 1303 C C . GLU A 1 170 ? -3.689 -7.473 -30.690 1.00 81.88 170 GLU A C 1
ATOM 1305 O O . GLU A 1 170 ? -2.498 -7.147 -30.677 1.00 81.88 170 GLU A O 1
ATOM 1310 N N . ALA A 1 171 ? -4.627 -6.656 -31.175 1.00 78.50 171 ALA A N 1
ATOM 1311 C CA . ALA A 1 171 ? -4.319 -5.350 -31.753 1.00 78.50 171 ALA A CA 1
ATOM 1312 C C . ALA A 1 171 ? -4.286 -4.241 -30.690 1.00 78.50 171 ALA A C 1
ATOM 1314 O O . ALA A 1 171 ? -5.230 -4.068 -29.922 1.00 78.50 171 ALA A O 1
ATOM 1315 N N . VAL A 1 172 ? -3.235 -3.416 -30.715 1.00 86.75 172 VAL A N 1
ATOM 1316 C CA . VAL A 1 172 ? -3.159 -2.161 -29.951 1.00 86.75 172 VAL A CA 1
ATOM 1317 C C . VAL A 1 172 ? -3.089 -0.996 -30.948 1.00 86.75 172 VAL A C 1
ATOM 1319 O O . VAL A 1 172 ? -2.069 -0.850 -31.627 1.00 86.75 172 VAL A O 1
ATOM 1322 N N . PRO A 1 173 ? -4.154 -0.181 -31.099 1.00 87.19 173 PRO A N 1
ATOM 1323 C CA . PRO A 1 173 ? -4.199 0.882 -32.101 1.00 87.19 173 PRO A CA 1
ATOM 1324 C C . PRO A 1 173 ? -3.004 1.839 -32.019 1.00 87.19 173 PRO A C 1
ATOM 1326 O O . PRO A 1 173 ? -2.652 2.324 -30.948 1.00 87.19 173 PRO A O 1
ATOM 1329 N N . GLY A 1 174 ? -2.386 2.117 -33.169 1.00 85.25 174 GLY A N 1
ATOM 1330 C CA . GLY A 1 174 ? -1.237 3.023 -33.279 1.00 85.25 174 GLY A CA 1
ATOM 1331 C C . GLY A 1 174 ? 0.124 2.413 -32.920 1.00 85.25 174 GLY A C 1
ATOM 1332 O O . GLY A 1 174 ? 1.140 3.069 -33.139 1.00 85.25 174 GLY A O 1
ATOM 1333 N N . LEU A 1 175 ? 0.178 1.167 -32.436 1.00 85.19 175 LEU A N 1
ATOM 1334 C CA . LEU A 1 175 ? 1.415 0.494 -32.035 1.00 85.19 175 LEU A CA 1
ATOM 1335 C C . LEU A 1 175 ? 1.615 -0.821 -32.802 1.00 85.19 175 LEU A C 1
ATOM 1337 O O . LEU A 1 175 ? 0.667 -1.521 -33.149 1.00 85.19 175 LEU A O 1
ATOM 1341 N N . LYS A 1 176 ? 2.878 -1.168 -33.072 1.00 83.75 176 LYS A N 1
ATOM 1342 C CA . LYS A 1 176 ? 3.271 -2.453 -33.666 1.00 83.75 176 LYS A CA 1
ATOM 1343 C C . LYS A 1 176 ? 4.588 -2.937 -33.073 1.00 83.75 176 LYS A C 1
ATOM 1345 O O . LYS A 1 176 ? 5.450 -2.124 -32.743 1.00 83.75 176 LYS A O 1
ATOM 1350 N N . LEU A 1 177 ? 4.777 -4.253 -33.018 1.00 83.19 177 LEU A N 1
ATOM 1351 C CA . LEU A 1 177 ? 6.088 -4.842 -32.755 1.00 83.19 177 LEU A CA 1
ATOM 1352 C C . LEU A 1 177 ? 6.872 -4.963 -34.062 1.00 83.19 177 LEU A C 1
ATOM 1354 O O . LEU A 1 177 ? 6.340 -5.362 -35.096 1.00 83.19 177 LEU A O 1
ATOM 1358 N N . VAL A 1 178 ? 8.155 -4.627 -34.004 1.00 81.69 178 VAL A N 1
ATOM 1359 C CA . VAL A 1 178 ? 9.115 -4.853 -35.087 1.00 81.69 178 VAL A CA 1
ATOM 1360 C C . VAL A 1 178 ? 10.210 -5.782 -34.582 1.00 81.69 178 VAL A C 1
ATOM 1362 O O . VAL A 1 178 ? 10.505 -5.810 -33.387 1.00 81.69 178 VAL A O 1
ATOM 1365 N N . ALA A 1 179 ? 10.821 -6.551 -35.482 1.00 76.06 179 ALA A N 1
ATOM 1366 C CA . ALA A 1 179 ? 11.959 -7.379 -35.113 1.00 76.06 179 ALA A CA 1
ATOM 1367 C C . ALA A 1 179 ? 13.096 -6.490 -34.581 1.00 76.06 179 ALA A C 1
ATOM 1369 O O . ALA A 1 179 ? 13.510 -5.531 -35.236 1.00 76.06 179 ALA A O 1
ATOM 1370 N N . GLY A 1 180 ? 13.605 -6.816 -33.391 1.00 69.94 180 GLY A N 1
ATOM 1371 C CA . GLY A 1 180 ? 14.833 -6.208 -32.889 1.00 69.94 180 GLY A CA 1
ATOM 1372 C C . GLY A 1 180 ? 16.009 -6.522 -33.819 1.00 69.94 180 GLY A C 1
ATOM 1373 O O . GLY A 1 180 ? 15.992 -7.514 -34.551 1.00 69.94 180 GLY A O 1
ATOM 1374 N N . ARG A 1 181 ? 17.061 -5.696 -33.791 1.00 68.00 181 ARG A N 1
ATOM 1375 C CA . ARG A 1 181 ? 18.302 -6.014 -34.513 1.00 68.00 181 ARG A CA 1
ATOM 1376 C C . ARG A 1 181 ? 18.862 -7.336 -33.985 1.00 68.00 181 ARG A C 1
ATOM 1378 O O . ARG A 1 181 ? 19.260 -7.417 -32.826 1.00 68.00 181 ARG A O 1
ATOM 1385 N N . GLY A 1 182 ? 18.911 -8.356 -34.840 1.00 62.56 182 GLY A N 1
ATOM 1386 C CA . GLY A 1 182 ? 19.557 -9.624 -34.518 1.00 62.56 182 GLY A CA 1
ATOM 1387 C C . GLY A 1 182 ? 21.023 -9.391 -34.156 1.00 62.56 182 GLY A C 1
ATOM 1388 O O . GLY A 1 182 ? 21.774 -8.784 -34.924 1.00 62.56 182 GLY A O 1
ATOM 1389 N N . ARG A 1 183 ? 21.436 -9.849 -32.974 1.00 71.50 183 ARG A N 1
ATOM 1390 C CA . ARG A 1 183 ? 22.833 -9.790 -32.545 1.00 71.50 183 ARG A CA 1
ATOM 1391 C C . ARG A 1 183 ? 23.551 -11.015 -33.100 1.00 71.50 183 ARG A C 1
ATOM 1393 O O . ARG A 1 183 ? 23.125 -12.136 -32.844 1.00 71.50 183 ARG A O 1
ATOM 1400 N N . ARG A 1 184 ? 24.634 -10.814 -33.855 1.00 71.69 184 ARG A N 1
ATOM 1401 C CA . ARG A 1 184 ? 25.537 -11.917 -34.206 1.00 71.69 184 ARG A CA 1
ATOM 1402 C C . ARG A 1 184 ? 26.347 -12.270 -32.965 1.00 71.69 184 ARG A C 1
ATOM 1404 O O . ARG A 1 184 ? 26.998 -11.402 -32.386 1.00 71.69 184 ARG A O 1
ATOM 1411 N N . THR A 1 185 ? 26.286 -13.526 -32.566 1.00 80.88 185 THR A N 1
ATOM 1412 C CA . THR A 1 185 ? 27.089 -14.104 -31.490 1.00 80.88 185 THR A CA 1
ATOM 1413 C C . THR A 1 185 ? 27.725 -15.376 -32.023 1.00 80.88 185 THR A C 1
ATOM 1415 O O . THR A 1 185 ? 27.109 -16.072 -32.830 1.00 80.88 185 THR A O 1
ATOM 1418 N N . PHE A 1 186 ? 28.948 -15.685 -31.599 1.00 84.56 186 PHE A N 1
ATOM 1419 C CA . PHE A 1 186 ? 29.544 -16.980 -31.912 1.00 84.56 186 PHE A CA 1
ATOM 1420 C C . PHE A 1 186 ? 28.725 -18.082 -31.235 1.00 84.56 186 PHE A C 1
ATOM 1422 O O . PHE A 1 186 ? 28.411 -17.972 -30.051 1.00 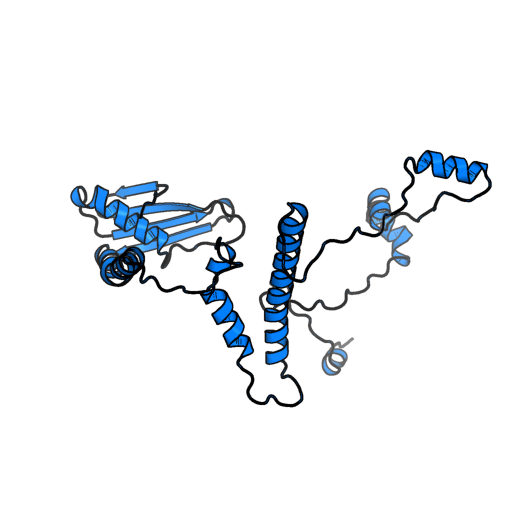84.56 186 PHE A O 1
ATOM 1429 N N . SER A 1 187 ? 28.350 -19.114 -31.991 1.00 84.94 187 SER A N 1
ATOM 1430 C CA . SER A 1 187 ? 27.683 -20.308 -31.454 1.00 84.94 187 SER A CA 1
ATOM 1431 C C . SER A 1 187 ? 28.600 -21.090 -30.518 1.00 84.94 187 SER A C 1
ATOM 1433 O O . SER A 1 187 ? 28.133 -21.691 -29.559 1.00 84.94 187 SER A O 1
ATOM 1435 N N . ASP A 1 188 ? 29.900 -21.034 -30.798 1.00 85.62 188 ASP A N 1
ATOM 1436 C CA . ASP A 1 188 ? 30.972 -21.554 -29.964 1.00 85.62 188 ASP A CA 1
ATOM 1437 C C . ASP A 1 188 ? 32.100 -20.508 -29.936 1.00 85.62 188 ASP A C 1
ATOM 1439 O O . ASP A 1 188 ? 32.893 -20.421 -30.878 1.00 85.62 188 ASP A O 1
ATOM 1443 N N . PRO A 1 189 ? 32.125 -19.634 -28.915 1.00 85.62 189 PRO A N 1
ATOM 1444 C CA . PRO A 1 189 ? 33.138 -18.591 -28.794 1.00 85.62 189 PRO A CA 1
ATOM 1445 C C . PRO A 1 189 ? 34.565 -19.133 -28.691 1.00 85.62 189 PRO A C 1
ATOM 1447 O O . PRO A 1 189 ? 35.487 -18.467 -29.152 1.00 85.62 189 PRO A O 1
ATOM 1450 N N . GLU A 1 190 ? 34.753 -20.319 -28.112 1.00 82.00 190 GLU A N 1
ATOM 1451 C CA . GLU A 1 190 ? 36.075 -20.903 -27.893 1.00 82.00 190 GLU A CA 1
ATOM 1452 C C . GLU A 1 190 ? 36.615 -21.503 -29.192 1.00 82.00 190 GLU A C 1
ATOM 1454 O O . GLU A 1 190 ? 37.704 -21.130 -29.627 1.00 82.00 190 GLU A O 1
ATOM 1459 N N . ALA A 1 191 ? 35.808 -22.302 -29.901 1.00 88.19 191 ALA A N 1
ATOM 1460 C CA . ALA A 1 191 ? 36.175 -22.797 -31.227 1.00 88.19 191 ALA A CA 1
ATOM 1461 C C . ALA A 1 191 ? 36.378 -21.650 -32.232 1.00 88.19 191 ALA A C 1
ATOM 1463 O O . ALA A 1 191 ? 37.303 -21.697 -33.051 1.00 88.19 191 ALA A O 1
ATOM 1464 N N . ALA A 1 192 ? 35.557 -20.595 -32.158 1.00 88.31 192 ALA A N 1
ATOM 1465 C CA . ALA A 1 192 ? 35.726 -19.399 -32.979 1.00 88.31 192 ALA A CA 1
ATOM 1466 C C . ALA A 1 192 ? 37.042 -18.670 -32.664 1.00 88.31 192 ALA A C 1
ATOM 1468 O O . ALA A 1 192 ? 37.761 -18.301 -33.594 1.00 88.31 192 ALA A O 1
ATOM 1469 N N . ALA A 1 193 ? 37.385 -18.508 -31.382 1.00 86.06 193 ALA A N 1
ATOM 1470 C CA . ALA A 1 193 ? 38.630 -17.872 -30.967 1.00 86.06 193 ALA A CA 1
ATOM 1471 C C . ALA A 1 193 ? 39.860 -18.695 -31.382 1.00 86.06 193 ALA A C 1
ATOM 1473 O O . ALA A 1 193 ? 40.781 -18.150 -31.988 1.00 86.06 193 ALA A O 1
ATOM 1474 N N . THR A 1 194 ? 39.851 -20.016 -31.166 1.00 85.75 194 THR A N 1
ATOM 1475 C CA . THR A 1 194 ? 40.925 -20.915 -31.622 1.00 85.75 194 THR A CA 1
ATOM 1476 C C . THR A 1 194 ? 41.099 -20.860 -33.138 1.00 85.75 194 THR A C 1
ATOM 1478 O O . THR A 1 194 ? 42.222 -20.733 -33.623 1.00 85.75 194 THR A O 1
ATOM 1481 N N . THR A 1 195 ? 40.001 -20.904 -33.898 1.00 89.19 195 THR A N 1
ATOM 1482 C CA . THR A 1 195 ? 40.041 -20.830 -35.368 1.00 89.19 195 THR A CA 1
ATOM 1483 C C . THR A 1 195 ? 40.591 -19.485 -35.841 1.00 89.19 195 THR A C 1
ATOM 1485 O O . THR A 1 195 ? 41.412 -19.444 -36.756 1.00 89.19 195 THR A O 1
ATOM 1488 N N . ALA A 1 196 ? 40.197 -18.385 -35.196 1.00 88.31 196 ALA A N 1
ATOM 1489 C CA . ALA A 1 196 ? 40.722 -17.057 -35.490 1.00 88.31 196 ALA A CA 1
ATOM 1490 C C . ALA A 1 196 ? 42.224 -16.938 -35.159 1.00 88.31 196 ALA A C 1
ATOM 1492 O O . ALA A 1 196 ? 42.976 -16.407 -35.974 1.00 88.31 196 ALA A O 1
ATOM 1493 N N . THR A 1 197 ? 42.682 -17.515 -34.040 1.00 88.06 197 THR A N 1
ATOM 1494 C CA . THR A 1 197 ? 44.113 -17.584 -33.682 1.00 88.06 197 THR A CA 1
ATOM 1495 C C . THR A 1 197 ? 44.922 -18.401 -34.688 1.00 88.06 197 THR A C 1
ATOM 1497 O O . THR A 1 197 ? 45.983 -17.955 -35.120 1.00 88.06 197 THR A O 1
ATOM 1500 N N . LEU A 1 198 ? 44.415 -19.557 -35.131 1.00 89.69 198 LEU A N 1
ATOM 1501 C CA . LEU A 1 198 ? 45.054 -20.363 -36.182 1.00 89.69 198 LEU A CA 1
ATOM 1502 C C . LEU A 1 198 ? 45.115 -19.629 -37.530 1.00 89.69 198 LEU A C 1
ATOM 1504 O O . LEU A 1 198 ? 46.063 -19.816 -38.288 1.00 89.69 198 LEU A O 1
ATOM 1508 N N . ALA A 1 199 ? 44.135 -18.769 -37.811 1.00 90.38 199 ALA A N 1
ATOM 1509 C CA . ALA A 1 199 ? 44.117 -17.894 -38.981 1.00 90.38 199 ALA A CA 1
ATOM 1510 C C . ALA A 1 199 ? 45.004 -16.637 -38.830 1.00 90.38 199 ALA A C 1
ATOM 1512 O O . ALA A 1 199 ? 45.020 -15.796 -39.727 1.00 90.38 199 ALA A O 1
ATOM 1513 N N . GLY A 1 200 ? 45.746 -16.506 -37.724 1.00 89.50 200 GLY A N 1
ATOM 1514 C CA . GLY A 1 200 ? 46.693 -15.415 -37.486 1.00 89.50 200 GLY A CA 1
ATOM 1515 C C . GLY A 1 200 ? 46.092 -14.155 -36.857 1.00 89.50 200 GLY A C 1
ATOM 1516 O O . GLY A 1 200 ? 46.761 -13.124 -36.830 1.00 89.50 200 GLY A O 1
ATOM 1517 N N . PHE A 1 201 ? 44.857 -14.213 -36.352 1.00 86.06 201 PHE A N 1
ATOM 1518 C CA . PHE A 1 201 ? 44.206 -13.096 -35.663 1.00 86.06 201 PHE A CA 1
ATOM 1519 C C . PHE A 1 201 ? 44.254 -13.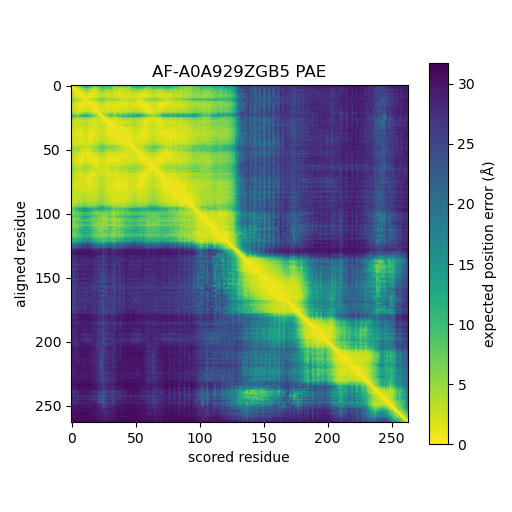278 -34.145 1.00 86.06 201 PHE A C 1
ATOM 1521 O O . PHE A 1 201 ? 43.944 -14.352 -33.632 1.00 86.06 201 PHE A O 1
ATOM 1528 N N . ASP A 1 202 ? 44.583 -12.213 -33.411 1.00 85.50 202 ASP A N 1
ATOM 1529 C CA . ASP A 1 202 ? 44.444 -12.216 -31.954 1.00 85.50 202 ASP A CA 1
ATOM 1530 C C . ASP A 1 202 ? 42.957 -12.233 -31.581 1.00 85.50 202 ASP A C 1
ATOM 1532 O O . ASP A 1 202 ? 42.211 -11.290 -31.853 1.00 85.50 202 ASP A O 1
ATOM 1536 N N . ALA A 1 203 ? 42.525 -13.353 -31.012 1.00 82.94 203 ALA A N 1
ATOM 1537 C CA . ALA A 1 203 ? 41.126 -13.638 -30.733 1.00 82.94 203 ALA A CA 1
ATOM 1538 C C . ALA A 1 203 ? 40.802 -13.649 -29.232 1.00 82.94 203 ALA A C 1
ATOM 1540 O O . ALA A 1 203 ? 39.652 -13.898 -28.860 1.00 82.94 203 ALA A O 1
ATOM 1541 N N . PHE A 1 204 ? 41.793 -13.382 -28.373 1.00 80.75 204 PHE A N 1
ATOM 1542 C CA . PHE A 1 204 ? 41.643 -13.414 -26.922 1.00 80.75 204 PHE A CA 1
ATOM 1543 C C . PHE A 1 204 ? 41.977 -12.054 -26.311 1.00 80.75 204 PHE A C 1
ATOM 1545 O O . PHE A 1 204 ? 43.121 -11.615 -26.290 1.00 80.75 204 PHE A O 1
ATOM 1552 N N . GLU A 1 205 ? 40.984 -11.402 -25.709 1.00 78.38 205 GLU A N 1
ATOM 1553 C CA . GLU A 1 205 ? 41.239 -10.189 -24.931 1.00 78.38 205 GLU A CA 1
ATOM 1554 C C . GLU A 1 205 ? 41.877 -10.542 -23.576 1.00 78.38 205 GLU A C 1
ATOM 1556 O O . GLU A 1 205 ? 41.217 -11.094 -22.690 1.00 78.38 205 GLU A O 1
ATOM 1561 N N . GLN A 1 206 ? 43.140 -10.167 -23.355 1.00 74.88 206 GLN A N 1
ATOM 1562 C CA . GLN A 1 206 ? 43.728 -10.194 -22.013 1.00 74.88 206 GLN A CA 1
ATOM 1563 C C . GLN A 1 206 ? 43.285 -8.965 -21.218 1.00 74.88 206 GLN A C 1
ATOM 1565 O O . GLN A 1 206 ? 43.839 -7.875 -21.356 1.00 74.88 206 GLN A O 1
ATOM 1570 N N . LYS A 1 207 ? 42.273 -9.135 -20.363 1.00 77.06 207 LYS A N 1
ATOM 1571 C CA . LYS A 1 207 ? 41.834 -8.078 -19.444 1.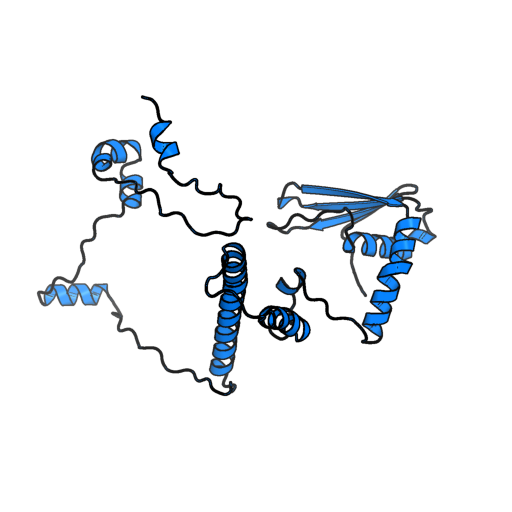00 77.06 207 LYS A CA 1
ATOM 1572 C C . LYS A 1 207 ? 42.493 -8.231 -18.073 1.00 77.06 207 LYS A C 1
ATOM 1574 O O . LYS A 1 207 ? 42.487 -9.335 -17.519 1.00 77.06 207 LYS A O 1
ATOM 1579 N N . PRO A 1 208 ? 43.009 -7.136 -17.482 1.00 80.75 208 PRO A N 1
ATOM 1580 C CA . PRO A 1 208 ? 43.420 -7.125 -16.087 1.00 80.75 208 PRO A CA 1
ATOM 1581 C C . PRO A 1 208 ? 42.297 -7.635 -15.181 1.00 80.75 208 PRO A C 1
ATOM 1583 O O . PRO A 1 208 ? 41.115 -7.360 -15.409 1.00 80.75 208 PRO A O 1
ATOM 1586 N N . ARG A 1 209 ? 42.661 -8.373 -14.129 1.00 81.75 209 ARG A N 1
ATOM 1587 C CA . ARG A 1 209 ? 41.687 -8.795 -13.117 1.00 81.75 209 ARG A CA 1
ATOM 1588 C C . ARG A 1 209 ? 41.091 -7.567 -12.436 1.00 81.75 209 ARG A C 1
ATOM 1590 O O . ARG A 1 209 ? 41.791 -6.593 -12.169 1.00 81.75 209 ARG A O 1
ATOM 1597 N N . SER A 1 210 ? 39.799 -7.638 -12.129 1.00 85.56 210 SER A N 1
ATOM 1598 C CA . SER A 1 210 ? 39.116 -6.581 -11.389 1.00 85.56 210 SER A CA 1
ATOM 1599 C C . SER A 1 210 ? 39.739 -6.386 -10.005 1.00 85.56 210 SER A C 1
ATOM 1601 O O . SER A 1 210 ? 40.274 -7.325 -9.407 1.00 85.56 210 SER A O 1
ATOM 1603 N N . LEU A 1 211 ? 39.621 -5.165 -9.479 1.00 87.50 211 LEU A N 1
ATOM 1604 C CA . LEU A 1 211 ? 40.121 -4.792 -8.155 1.00 87.50 211 LEU A CA 1
ATOM 1605 C C . LEU A 1 211 ? 39.655 -5.783 -7.080 1.00 87.50 211 LEU A C 1
ATOM 1607 O O . LEU A 1 211 ? 40.470 -6.306 -6.327 1.00 87.50 211 LEU A O 1
ATOM 1611 N N . SER A 1 212 ? 38.363 -6.120 -7.073 1.00 84.25 212 SER A N 1
ATOM 1612 C CA . SER A 1 212 ? 37.774 -7.048 -6.101 1.00 84.25 212 SER A CA 1
ATOM 1613 C C . SER A 1 212 ? 38.297 -8.482 -6.234 1.00 84.25 212 SER A C 1
ATOM 1615 O O . SER A 1 212 ? 38.477 -9.169 -5.228 1.00 84.25 212 SER A O 1
ATOM 1617 N N . ALA A 1 213 ? 38.577 -8.949 -7.456 1.00 86.88 213 ALA A N 1
ATOM 1618 C CA . ALA A 1 213 ? 39.155 -10.271 -7.685 1.00 86.88 213 ALA A CA 1
ATOM 1619 C C . ALA A 1 213 ? 40.609 -10.353 -7.189 1.00 86.88 213 ALA A C 1
ATOM 1621 O O . ALA A 1 213 ? 40.997 -11.370 -6.610 1.00 86.88 213 ALA A O 1
ATOM 1622 N N . LEU A 1 214 ? 41.398 -9.291 -7.380 1.00 89.88 214 LEU A N 1
ATOM 1623 C CA . LEU A 1 214 ? 42.765 -9.197 -6.858 1.00 89.88 214 LEU A CA 1
ATOM 1624 C C . LEU A 1 214 ? 42.781 -9.037 -5.334 1.00 89.88 214 LEU A C 1
ATOM 1626 O O . LEU A 1 214 ? 43.528 -9.746 -4.662 1.00 89.88 214 LEU A O 1
ATOM 1630 N N . GLU A 1 215 ? 41.908 -8.201 -4.770 1.00 87.19 215 GLU A N 1
ATOM 1631 C CA . GLU A 1 215 ? 41.783 -8.015 -3.320 1.00 87.19 215 GLU A CA 1
ATOM 1632 C C . GLU A 1 215 ? 41.382 -9.319 -2.613 1.00 87.19 215 GLU A C 1
ATOM 1634 O O . GLU A 1 215 ? 41.970 -9.682 -1.590 1.00 87.19 215 GLU A O 1
ATOM 1639 N N . LYS A 1 216 ? 40.445 -10.083 -3.192 1.00 88.38 216 LYS A N 1
ATOM 1640 C CA . LYS A 1 216 ? 40.041 -11.396 -2.670 1.00 88.38 216 LYS A CA 1
ATOM 1641 C C . LYS A 1 216 ? 41.168 -12.431 -2.746 1.00 88.38 216 LYS A C 1
ATOM 1643 O O . LYS A 1 216 ? 41.311 -13.225 -1.823 1.00 88.38 216 LYS A O 1
ATOM 1648 N N . ALA A 1 217 ? 41.950 -12.438 -3.827 1.00 87.88 217 ALA A N 1
ATOM 1649 C CA . ALA A 1 217 ? 43.030 -13.405 -4.024 1.00 87.88 217 ALA A CA 1
ATOM 1650 C C . ALA A 1 217 ? 44.268 -13.113 -3.157 1.00 87.88 217 ALA A C 1
ATOM 1652 O O . ALA A 1 217 ? 44.912 -14.038 -2.670 1.00 87.88 217 ALA A O 1
ATOM 1653 N N . MET A 1 218 ? 44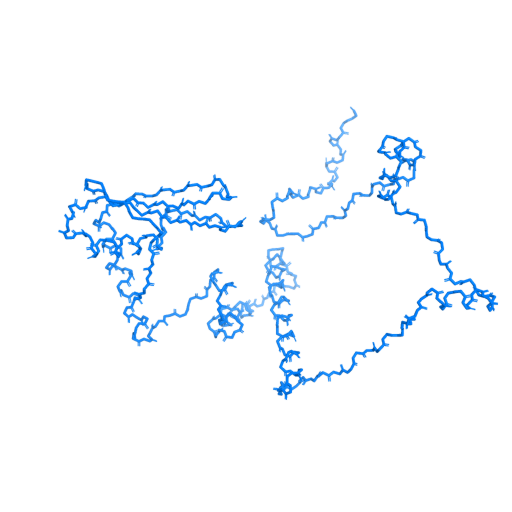.606 -11.836 -2.966 1.00 88.88 218 MET A N 1
ATOM 1654 C CA . MET A 1 218 ? 45.800 -11.405 -2.229 1.00 88.88 218 MET A CA 1
ATOM 1655 C C . MET A 1 218 ? 45.530 -11.213 -0.729 1.00 88.88 218 MET A C 1
ATOM 1657 O O . MET A 1 218 ? 46.460 -11.269 0.078 1.00 88.88 218 MET A O 1
ATOM 1661 N N . GLY A 1 219 ? 44.264 -10.999 -0.354 1.00 86.62 219 GLY A N 1
ATOM 1662 C CA . GLY A 1 219 ? 43.852 -10.582 0.981 1.00 86.62 219 GLY A CA 1
ATOM 1663 C C . GLY A 1 219 ? 44.078 -9.083 1.203 1.00 86.62 219 GLY A C 1
ATOM 1664 O O . GLY A 1 219 ? 45.068 -8.513 0.743 1.00 86.62 219 GLY A O 1
ATOM 1665 N N . LYS A 1 220 ? 43.174 -8.440 1.958 1.00 85.06 220 LYS A N 1
ATOM 1666 C CA . LYS A 1 220 ? 43.121 -6.973 2.133 1.00 85.06 220 LYS A CA 1
ATOM 1667 C C . LYS A 1 220 ? 44.462 -6.331 2.510 1.00 85.06 220 LYS A C 1
ATOM 1669 O O . LYS A 1 220 ? 44.805 -5.280 1.983 1.00 85.06 220 LYS A O 1
ATOM 1674 N N . LYS A 1 221 ? 45.234 -6.975 3.395 1.00 87.19 221 LYS A N 1
ATOM 1675 C CA . LYS A 1 221 ? 46.509 -6.439 3.896 1.00 87.19 221 LYS A CA 1
ATOM 1676 C C . LYS A 1 221 ? 47.579 -6.364 2.797 1.00 87.19 221 LYS A C 1
ATOM 1678 O O . LYS A 1 221 ? 48.072 -5.282 2.508 1.00 87.19 221 LYS A O 1
ATOM 1683 N N . LYS A 1 222 ? 47.858 -7.484 2.117 1.00 87.12 222 LYS A N 1
ATOM 1684 C CA . LYS A 1 222 ? 48.819 -7.530 0.998 1.00 87.12 222 LYS A CA 1
ATOM 1685 C C . LYS A 1 222 ? 48.345 -6.723 -0.208 1.00 87.12 222 LYS A C 1
ATOM 1687 O O . LYS A 1 222 ? 49.161 -6.124 -0.897 1.00 87.12 222 LYS A O 1
ATOM 1692 N N . PHE A 1 223 ? 47.037 -6.699 -0.465 1.00 90.19 223 PHE A N 1
ATOM 1693 C CA . PHE A 1 223 ? 46.459 -5.875 -1.522 1.00 90.19 223 PHE A CA 1
ATOM 1694 C C . PHE A 1 223 ? 46.733 -4.384 -1.275 1.00 90.19 223 PHE A C 1
ATOM 1696 O O . PHE A 1 223 ? 47.227 -3.701 -2.167 1.00 90.19 223 PHE A O 1
ATOM 1703 N N . SER A 1 224 ? 46.493 -3.899 -0.052 1.00 84.81 224 SER A N 1
ATOM 1704 C CA . SER A 1 224 ? 46.765 -2.507 0.317 1.00 84.81 224 SER A CA 1
ATOM 1705 C C . SER A 1 224 ? 48.257 -2.164 0.286 1.00 84.81 224 SER A C 1
ATOM 1707 O O . SER A 1 224 ? 48.604 -1.069 -0.140 1.00 84.81 224 SER A O 1
ATOM 1709 N N . GLU A 1 225 ? 49.135 -3.074 0.719 1.00 89.44 225 GLU A N 1
ATOM 1710 C CA . GLU A 1 225 ? 50.592 -2.859 0.719 1.00 89.44 225 GLU A CA 1
ATOM 1711 C C . GLU A 1 225 ? 51.178 -2.790 -0.701 1.00 89.44 225 GLU A C 1
ATOM 1713 O O . GLU A 1 225 ? 52.048 -1.966 -0.965 1.00 89.44 225 GLU A O 1
ATOM 1718 N N . ILE A 1 226 ? 50.710 -3.645 -1.618 1.00 87.38 226 ILE A N 1
ATOM 1719 C CA . ILE A 1 226 ? 51.312 -3.803 -2.954 1.00 87.38 226 ILE A CA 1
ATOM 1720 C C . ILE A 1 226 ? 50.614 -2.935 -4.003 1.00 87.38 226 ILE A C 1
ATOM 1722 O O . ILE A 1 226 ? 51.271 -2.350 -4.859 1.00 87.38 226 ILE A O 1
ATOM 1726 N N . LEU A 1 227 ? 49.280 -2.886 -3.972 1.00 88.81 227 LEU A N 1
ATOM 1727 C CA . LEU A 1 227 ? 48.469 -2.249 -5.010 1.00 88.81 227 LEU A CA 1
ATOM 1728 C C . LEU A 1 227 ? 47.769 -0.975 -4.533 1.00 88.81 227 LEU A C 1
ATOM 1730 O O . LEU A 1 227 ? 47.159 -0.287 -5.348 1.00 88.81 227 LEU A O 1
ATOM 1734 N N . GLY A 1 228 ? 47.872 -0.627 -3.246 1.00 81.31 228 GLY A N 1
ATOM 1735 C CA . GLY A 1 228 ? 47.197 0.537 -2.668 1.00 81.31 228 GLY A CA 1
ATOM 1736 C C . GLY A 1 228 ? 47.571 1.864 -3.333 1.00 81.31 228 GLY A C 1
ATOM 1737 O O . GLY A 1 228 ? 46.706 2.719 -3.487 1.00 81.31 228 GLY A O 1
ATOM 1738 N N . CYS A 1 229 ? 48.811 2.015 -3.815 1.00 83.56 229 CYS A N 1
ATOM 1739 C CA . CYS A 1 229 ? 49.244 3.210 -4.552 1.00 83.56 229 CYS A CA 1
ATOM 1740 C C . CYS A 1 229 ? 48.580 3.367 -5.933 1.00 83.56 229 CYS A C 1
ATOM 1742 O O . CYS A 1 229 ? 48.617 4.455 -6.501 1.00 83.56 229 CYS A O 1
ATOM 1744 N N . PHE A 1 230 ? 47.946 2.312 -6.456 1.00 81.25 230 PHE A N 1
ATOM 1745 C CA . PHE A 1 230 ? 47.194 2.327 -7.715 1.00 81.25 230 PHE A CA 1
ATOM 1746 C C . PHE A 1 230 ? 45.675 2.424 -7.504 1.00 81.25 230 PHE A C 1
ATOM 1748 O O . PHE A 1 230 ? 44.919 2.416 -8.476 1.00 81.25 230 PHE A O 1
ATOM 1755 N N . VAL A 1 231 ? 45.205 2.502 -6.253 1.00 81.56 231 VAL A N 1
ATOM 1756 C CA . VAL A 1 231 ? 43.781 2.626 -5.926 1.00 81.56 231 VAL A CA 1
ATOM 1757 C C . VAL A 1 231 ? 43.455 4.083 -5.629 1.00 81.56 231 VAL A C 1
ATOM 1759 O O . VAL A 1 231 ? 43.822 4.619 -4.587 1.00 81.56 231 VAL A O 1
ATOM 1762 N N . THR A 1 232 ? 42.697 4.716 -6.519 1.00 74.31 232 THR A N 1
ATOM 1763 C CA . THR A 1 232 ? 42.081 6.015 -6.253 1.00 74.31 232 THR A CA 1
ATOM 1764 C C . THR A 1 232 ? 40.641 5.807 -5.802 1.00 74.31 232 THR A C 1
ATOM 1766 O O . THR A 1 232 ? 39.838 5.152 -6.466 1.00 74.31 232 THR A O 1
ATOM 1769 N N . LYS A 1 233 ? 40.301 6.356 -4.636 1.00 66.69 233 LYS A N 1
ATOM 1770 C CA . LYS A 1 233 ? 38.916 6.420 -4.174 1.00 66.69 233 LYS A CA 1
ATOM 1771 C C . LYS A 1 233 ? 38.352 7.766 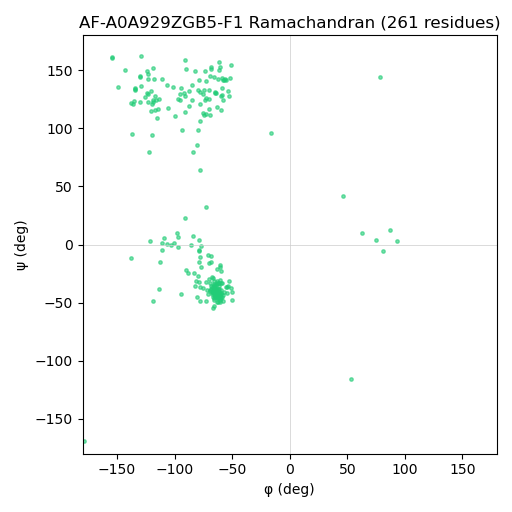-4.597 1.00 66.69 233 LYS A C 1
ATOM 1773 O O . LYS A 1 233 ? 38.601 8.772 -3.941 1.00 66.69 233 LYS A O 1
ATOM 1778 N N . THR A 1 234 ? 37.611 7.791 -5.694 1.00 61.53 234 THR A N 1
ATOM 1779 C CA . THR A 1 234 ? 36.772 8.945 -6.006 1.00 61.53 234 THR A CA 1
ATOM 1780 C C . THR A 1 234 ? 35.551 8.902 -5.094 1.00 61.53 234 THR A C 1
ATOM 1782 O O . THR A 1 234 ? 34.897 7.866 -4.940 1.00 61.53 234 THR A O 1
ATOM 1785 N N . THR A 1 235 ? 35.260 10.012 -4.422 1.00 64.69 235 THR A N 1
ATOM 1786 C CA . THR A 1 235 ? 33.961 10.185 -3.771 1.00 64.69 235 THR A CA 1
ATOM 1787 C C . THR A 1 235 ? 32.924 10.173 -4.887 1.00 64.69 235 THR A C 1
ATOM 1789 O O . THR A 1 235 ? 33.021 10.981 -5.807 1.00 64.69 235 THR A O 1
ATOM 1792 N N . GLY A 1 236 ? 32.000 9.209 -4.867 1.00 58.25 236 GLY A N 1
ATOM 1793 C CA . GLY A 1 236 ? 30.945 9.140 -5.877 1.00 58.25 236 GLY A CA 1
ATOM 1794 C C . GLY A 1 236 ? 30.157 10.446 -5.904 1.00 58.25 236 GLY A C 1
ATOM 1795 O O . GLY A 1 236 ? 29.948 11.054 -4.852 1.00 58.25 236 GLY A O 1
ATOM 1796 N N . GLU A 1 237 ? 29.750 10.880 -7.096 1.00 63.09 237 GLU A N 1
ATOM 1797 C CA . GLU A 1 237 ? 28.934 12.084 -7.235 1.00 63.09 237 GLU A CA 1
ATOM 1798 C C . GLU A 1 237 ? 27.662 11.971 -6.375 1.00 63.09 237 GLU A C 1
ATOM 1800 O O . GLU A 1 237 ? 27.089 10.875 -6.270 1.00 63.09 237 GLU A O 1
ATOM 1805 N N . PRO A 1 238 ? 27.217 13.070 -5.738 1.00 74.12 238 PRO A N 1
ATOM 1806 C CA . PRO A 1 238 ? 25.974 13.077 -4.979 1.00 74.12 238 PRO A CA 1
ATOM 1807 C C . PRO A 1 238 ? 24.819 12.567 -5.843 1.00 74.12 238 PRO A C 1
ATOM 1809 O O . PRO A 1 238 ? 24.594 13.041 -6.955 1.00 74.12 238 PRO A O 1
ATOM 1812 N N . GLN A 1 239 ? 24.079 11.582 -5.336 1.00 69.44 239 GLN A N 1
ATOM 1813 C CA . GLN A 1 239 ? 22.915 11.042 -6.031 1.00 69.44 239 GLN A CA 1
ATOM 1814 C C . GLN A 1 239 ? 21.652 11.780 -5.600 1.00 69.44 239 GLN A C 1
ATOM 1816 O O . GLN A 1 239 ? 21.368 11.895 -4.409 1.00 69.44 239 GLN A O 1
ATOM 1821 N N . LEU A 1 240 ? 20.864 12.220 -6.579 1.00 69.31 240 LEU A N 1
ATOM 1822 C CA . LEU A 1 240 ? 19.568 12.843 -6.339 1.00 69.31 240 LEU A CA 1
ATOM 1823 C C . LEU A 1 240 ? 18.542 11.792 -5.887 1.00 69.31 240 LEU A C 1
ATOM 1825 O O . LEU A 1 240 ? 18.138 10.912 -6.653 1.00 69.31 240 LEU A O 1
ATOM 1829 N N . VAL A 1 241 ? 18.109 11.893 -4.635 1.00 73.31 241 VAL A N 1
ATOM 1830 C CA . VAL A 1 241 ? 17.189 10.959 -3.970 1.00 73.31 241 VAL A CA 1
ATOM 1831 C C . VAL A 1 241 ? 16.042 11.733 -3.315 1.00 73.31 241 VAL A C 1
ATOM 1833 O O . VAL A 1 241 ? 16.126 12.948 -3.168 1.00 73.31 241 VAL A O 1
ATOM 1836 N N . ALA A 1 242 ? 14.940 11.057 -2.981 1.00 69.06 242 ALA A N 1
ATOM 1837 C CA . ALA A 1 242 ? 13.818 11.704 -2.296 1.00 69.06 242 ALA A CA 1
ATOM 1838 C C . ALA A 1 242 ? 14.210 12.107 -0.863 1.00 69.06 242 ALA A C 1
ATOM 1840 O O . ALA A 1 242 ? 15.038 11.438 -0.250 1.00 69.06 242 ALA A O 1
ATOM 1841 N N . ALA A 1 243 ? 13.578 13.142 -0.299 1.00 69.69 243 ALA A N 1
ATOM 1842 C CA . ALA A 1 243 ? 13.855 13.594 1.072 1.00 69.69 243 ALA A CA 1
ATOM 1843 C C . ALA A 1 243 ? 13.516 12.541 2.147 1.00 69.69 243 ALA A C 1
ATOM 1845 O O . ALA A 1 243 ? 14.053 12.582 3.249 1.00 69.69 243 ALA A O 1
ATOM 1846 N N . SER A 1 244 ? 12.650 11.577 1.819 1.00 67.88 244 SER A N 1
ATOM 1847 C CA . SER A 1 244 ? 12.324 10.426 2.665 1.00 67.88 244 SER A CA 1
ATOM 1848 C C . SER A 1 244 ? 13.382 9.313 2.639 1.00 67.88 244 SER A C 1
ATOM 1850 O O . SER A 1 244 ? 13.210 8.298 3.314 1.00 67.88 244 SER A O 1
ATOM 1852 N N . ASP A 1 245 ? 14.425 9.427 1.809 1.00 73.56 245 ASP A N 1
ATOM 1853 C CA . ASP A 1 245 ? 15.521 8.458 1.782 1.00 73.56 245 ASP A CA 1
ATOM 1854 C C . ASP A 1 245 ? 16.265 8.496 3.133 1.00 73.56 245 ASP A C 1
ATOM 1856 O O . ASP A 1 245 ? 16.621 9.574 3.604 1.00 73.56 245 ASP A O 1
ATOM 1860 N N . PRO A 1 246 ? 16.507 7.344 3.787 1.00 68.00 246 PRO A N 1
ATOM 1861 C CA . PRO A 1 246 ? 17.106 7.307 5.122 1.00 68.00 246 PRO A CA 1
ATOM 1862 C C . PRO A 1 246 ? 18.595 7.688 5.137 1.00 68.00 246 PRO A C 1
ATOM 1864 O O . PRO A 1 246 ? 19.188 7.797 6.213 1.00 68.00 246 PRO A O 1
ATOM 1867 N N . ARG A 1 247 ? 19.238 7.827 3.970 1.00 77.75 247 ARG A N 1
ATOM 1868 C CA . ARG A 1 247 ? 20.639 8.246 3.868 1.00 77.75 247 ARG A CA 1
ATOM 1869 C C . ARG A 1 247 ? 20.773 9.732 4.194 1.00 77.75 247 ARG A C 1
ATOM 1871 O O . ARG A 1 247 ? 19.957 10.547 3.783 1.00 77.75 247 ARG A O 1
ATOM 1878 N N . GLN A 1 248 ? 21.840 10.083 4.913 1.00 75.69 248 GLN A N 1
ATOM 1879 C CA . GLN A 1 248 ? 22.115 11.468 5.289 1.00 75.69 248 GLN A CA 1
ATOM 1880 C C . GLN A 1 248 ? 22.243 12.357 4.046 1.00 75.69 248 GLN A C 1
ATOM 1882 O O . GLN A 1 248 ? 22.923 11.991 3.083 1.00 75.69 248 GLN A O 1
ATOM 1887 N N . ALA A 1 249 ? 21.603 13.528 4.092 1.00 74.62 249 ALA A N 1
ATOM 1888 C CA . ALA A 1 249 ? 21.696 14.526 3.037 1.00 74.62 249 ALA A CA 1
ATOM 1889 C C . ALA A 1 249 ? 23.159 14.927 2.797 1.00 74.62 249 ALA A C 1
ATOM 1891 O O . ALA A 1 249 ? 23.959 15.037 3.729 1.00 74.62 249 ALA A O 1
ATOM 1892 N N . TRP A 1 250 ? 23.511 15.126 1.529 1.00 76.94 250 TRP A N 1
ATOM 1893 C CA . TRP A 1 250 ? 24.849 15.566 1.166 1.00 76.94 250 TRP A CA 1
ATOM 1894 C C . TRP A 1 250 ? 25.037 17.040 1.541 1.00 76.94 250 TRP A C 1
ATOM 1896 O O . TRP A 1 250 ? 24.251 17.886 1.119 1.00 76.94 250 TRP A O 1
ATOM 1906 N N . ASN A 1 251 ? 26.084 17.344 2.314 1.00 72.75 251 ASN A N 1
ATOM 1907 C CA . ASN A 1 251 ? 26.436 18.717 2.667 1.00 72.75 251 ASN A CA 1
ATOM 1908 C C . ASN A 1 251 ? 27.353 19.315 1.587 1.00 72.75 251 ASN A C 1
ATOM 1910 O O . ASN A 1 251 ? 28.453 18.788 1.387 1.00 72.75 251 ASN A O 1
ATOM 1914 N N . PRO A 1 252 ? 26.947 20.406 0.915 1.00 64.00 252 PRO A N 1
ATOM 1915 C CA . PRO A 1 252 ? 27.815 21.102 -0.022 1.00 64.00 252 PRO A CA 1
ATOM 1916 C C . PRO A 1 252 ? 29.008 21.739 0.688 1.00 64.00 252 PRO A C 1
ATOM 1918 O O . PRO A 1 252 ? 28.885 22.255 1.798 1.00 64.00 252 PRO A O 1
ATOM 1921 N N . VAL A 1 253 ? 30.160 21.736 0.017 1.00 64.75 253 VAL A N 1
ATOM 1922 C CA . VAL A 1 253 ? 31.301 22.566 0.413 1.00 64.75 253 VAL A CA 1
ATOM 1923 C C . VAL A 1 253 ? 31.007 23.989 -0.064 1.00 64.75 253 VAL A C 1
ATOM 1925 O O . VAL A 1 253 ? 31.034 24.254 -1.264 1.00 64.75 253 VAL A O 1
ATOM 1928 N N . THR A 1 254 ? 30.666 24.890 0.857 1.00 58.41 254 THR A N 1
ATOM 1929 C CA . THR A 1 254 ? 30.583 26.337 0.590 1.00 58.41 254 THR A CA 1
ATOM 1930 C C . THR A 1 254 ? 31.929 27.004 0.887 1.00 58.41 254 THR A C 1
ATOM 1932 O O . THR A 1 254 ? 32.706 26.454 1.677 1.00 58.41 254 THR A O 1
ATOM 1935 N N . PRO A 1 255 ? 32.221 28.194 0.326 1.00 54.34 255 PRO A N 1
ATOM 1936 C CA . PRO A 1 255 ? 33.420 28.951 0.681 1.00 54.34 255 PRO A CA 1
ATOM 1937 C C . PRO A 1 255 ? 33.586 29.138 2.200 1.00 54.34 255 PRO A C 1
ATOM 1939 O O . PRO A 1 255 ? 34.694 28.990 2.705 1.00 54.34 255 PRO A O 1
ATOM 1942 N N . GLU A 1 256 ? 32.508 29.349 2.971 1.00 58.16 256 GLU A N 1
ATOM 1943 C CA . GLU A 1 256 ? 32.609 29.455 4.440 1.00 58.16 256 GLU A CA 1
ATOM 1944 C C . GLU A 1 256 ? 33.014 28.136 5.132 1.00 58.16 256 GLU A C 1
ATOM 1946 O O . GLU A 1 256 ? 33.644 28.150 6.194 1.00 58.16 256 GLU A O 1
ATOM 1951 N N . SER A 1 257 ? 32.690 26.987 4.532 1.00 55.56 257 SER A N 1
ATOM 1952 C CA . SER A 1 257 ? 33.048 25.661 5.060 1.00 55.56 257 SER A CA 1
ATOM 1953 C C . SER A 1 257 ? 34.503 25.246 4.780 1.00 55.56 257 SER A C 1
ATOM 1955 O O . SER A 1 257 ? 35.006 24.321 5.420 1.00 55.56 257 SER A O 1
ATOM 1957 N N . GLU A 1 258 ? 35.199 25.928 3.858 1.00 49.66 258 GLU A N 1
ATOM 1958 C CA . GLU A 1 258 ? 36.644 25.750 3.634 1.00 49.66 258 GLU A CA 1
ATOM 1959 C C . GLU A 1 258 ? 37.491 26.558 4.626 1.00 49.66 258 GLU A C 1
ATOM 1961 O O . GLU A 1 258 ? 38.515 26.060 5.088 1.00 49.66 258 GLU A O 1
ATOM 1966 N N . PHE A 1 259 ? 37.049 27.756 5.029 1.00 52.31 259 PHE A N 1
ATOM 1967 C CA . PHE A 1 259 ? 37.791 28.615 5.969 1.00 52.31 259 PHE A CA 1
ATOM 1968 C C . PHE A 1 259 ? 37.681 28.196 7.445 1.00 52.31 259 PHE A C 1
ATOM 1970 O O . PHE A 1 259 ? 38.422 28.711 8.277 1.00 52.31 259 PHE A O 1
ATOM 1977 N N . THR A 1 260 ? 36.785 27.266 7.786 1.00 53.88 260 THR A N 1
ATOM 1978 C CA . THR A 1 260 ? 36.583 26.768 9.162 1.00 53.88 260 THR A CA 1
ATOM 1979 C C . THR A 1 260 ? 37.316 25.461 9.469 1.00 53.88 260 THR A C 1
ATOM 1981 O O . THR A 1 260 ? 37.289 24.998 10.609 1.00 53.88 260 THR A O 1
ATOM 1984 N N . LYS A 1 261 ? 38.023 24.869 8.496 1.00 46.16 261 LYS A N 1
ATOM 1985 C CA . LYS A 1 261 ? 39.001 23.809 8.780 1.00 46.16 261 LYS A CA 1
ATOM 1986 C C . LYS A 1 261 ? 40.333 24.453 9.168 1.00 46.16 261 LYS A C 1
ATOM 1988 O O . LYS A 1 261 ? 41.228 24.586 8.339 1.00 46.16 261 LYS A O 1
ATOM 1993 N N . GLU A 1 262 ? 40.428 24.893 10.422 1.00 37.88 262 GLU A N 1
ATOM 1994 C CA . GLU A 1 262 ? 41.710 25.241 11.044 1.00 37.88 262 GLU A CA 1
ATOM 1995 C C . GLU A 1 262 ? 42.657 24.025 11.047 1.00 37.88 262 GLU A C 1
ATOM 1997 O O . GLU A 1 262 ? 42.216 22.880 11.187 1.00 37.88 262 GLU A O 1
ATOM 2002 N N . ASN A 1 263 ? 43.946 24.316 10.835 1.00 35.72 263 ASN A N 1
ATOM 2003 C CA . ASN A 1 263 ? 45.086 23.393 10.894 1.00 35.72 263 ASN A CA 1
ATOM 2004 C C . ASN A 1 263 ? 45.205 22.656 12.233 1.00 35.72 263 ASN A C 1
ATOM 2006 O O . ASN A 1 263 ? 44.996 23.311 13.278 1.00 35.72 263 ASN A O 1
#

Secondary structure (DSSP, 8-state):
-----SEEEEETTEEEEEEE---SS----STT-HHHHHHHHHHHHHHTTTS---EEEEEEEEGGGTEEEEEEEEHHHHHHHIIIIIHHHHHHHHTT-PPP--SGGGGG-TTTTT-HHHHHHHHHHHT--S---SS--HHHHHHHHHHHHHHHHHHHHHHHHHHHHHHHT---TT-------PPP--SSHHHHHHHHHHTT------PPPPHHHHHHHH-HHHHHHHHGGG---PPPPPP---TT-SSPPPPP--HHHHHT---

Mean predicted aligned error: 18.12 Å

Radius of gyration: 30.79 Å; Cα contacts (8 Å, |Δi|>4): 190; chains: 1; bounding box: 77×55×71 Å

Nearest PDB structures (foldseek):
  8xa9-assembly2_B  TM=5.814E-01  e=1.976E-01  Homo sapiens
  5zyv-assembly1_A  TM=5.594E-01  e=1.854E-01  Homo sapiens
  5zyt-assembly1_A  TM=5.731E-01  e=2.107E-01  Homo sapiens
  5zyt-assembly3_C  TM=5.790E-01  e=4.529E-01  Homo sapiens
  3fov-assembly1_A  TM=4.872E-01  e=2.898E-01  Rhodopseudomonas palustris CGA009

Solvent-accessible surface area (backbone atoms only — not comparable to full-atom values): 16500 Å² total; per-residue (Å²): 141,89,87,80,72,76,38,79,47,78,54,86,39,34,39,35,38,40,39,78,46,85,61,87,86,68,90,69,66,28,67,92,34,64,67,59,52,53,41,47,52,52,47,42,71,74,44,45,88,83,36,75,58,46,37,36,37,32,32,28,41,22,75,81,69,78,42,75,29,71,30,74,47,49,41,67,57,53,52,49,46,37,62,71,50,50,50,55,53,49,52,30,47,75,72,69,65,54,80,82,75,74,54,81,71,43,79,78,40,91,53,58,90,75,38,61,58,48,49,50,61,58,47,56,66,69,64,72,76,64,92,71,68,100,63,83,53,72,66,55,50,52,52,48,54,56,53,46,51,54,50,54,52,48,53,49,54,50,51,55,50,53,52,50,40,49,73,73,71,46,89,52,91,99,61,81,89,72,86,71,86,82,78,90,70,70,94,49,60,63,64,50,26,53,52,35,42,76,72,74,38,94,55,74,86,88,70,81,77,52,70,68,60,48,30,66,73,57,33,67,68,56,28,48,74,74,48,39,94,77,61,80,83,74,79,74,77,87,76,94,7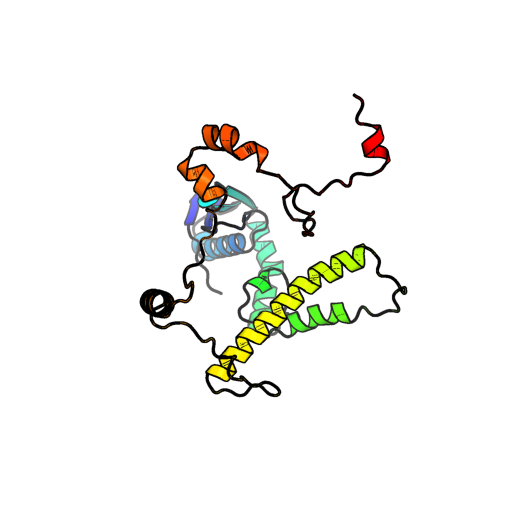1,63,91,84,49,91,65,81,80,86,80,81,89,45,78,73,64,62,74,66,65,73,132